Protein AF-A0A7C4E5Z5-F1 (afdb_monomer_lite)

Sequence (240 aa):
MRHIDVFNGDADGLCALHQLRLAEPADAELVTGLKREIELLARVRAGADCVVTVLDISLDRNRAALERLLAEGARVRWFDHHYAGDLPAHPRLEAHIDCSPSTCTSILVDRHLGGRFRRWAVVAAFGDSLRGPALELAAALGLDETRIETLRALGEALNYNAYGETESDVLIHPRALYRVLHAYEDPFEFAAREPIAAALIDRCRADLAAARAVAPAYADERCALYRLPDAPWARRIAQT

Structure (mmCIF, N/CA/C/O backbone):
data_AF-A0A7C4E5Z5-F1
#
_entry.id   AF-A0A7C4E5Z5-F1
#
loop_
_atom_site.group_PDB
_atom_site.id
_atom_site.type_symbol
_atom_site.label_atom_id
_atom_site.label_alt_id
_atom_site.label_comp_id
_atom_site.label_asym_id
_atom_site.label_entity_id
_atom_site.label_seq_id
_atom_site.pdbx_PDB_ins_code
_atom_site.Cartn_x
_atom_site.Cartn_y
_atom_site.Cartn_z
_atom_site.occupancy
_atom_site.B_iso_or_equiv
_atom_site.auth_seq_id
_atom_site.auth_comp_id
_atom_site.auth_asym_id
_atom_site.auth_atom_id
_atom_site.pdbx_PDB_model_num
ATOM 1 N N . MET A 1 1 ? -8.124 -5.524 24.460 1.00 85.38 1 MET A N 1
ATOM 2 C CA . MET A 1 1 ? -8.903 -5.506 23.202 1.00 85.38 1 MET A CA 1
ATOM 3 C C . MET A 1 1 ? -8.082 -6.210 22.141 1.00 85.38 1 MET A C 1
ATOM 5 O O . MET A 1 1 ? -6.862 -6.107 22.194 1.00 85.38 1 MET A O 1
ATOM 9 N N . ARG A 1 2 ? -8.712 -6.959 21.235 1.00 96.38 2 ARG A N 1
ATOM 10 C CA . ARG A 1 2 ? -8.013 -7.615 20.120 1.00 96.38 2 ARG A CA 1
ATOM 11 C C . ARG A 1 2 ? -7.880 -6.630 18.958 1.00 96.38 2 ARG A C 1
ATOM 13 O O . ARG A 1 2 ? -8.878 -6.021 18.579 1.00 96.38 2 ARG A O 1
ATOM 20 N N . HIS A 1 3 ? -6.680 -6.486 18.407 1.00 98.25 3 HIS A N 1
ATOM 21 C CA . HIS A 1 3 ? -6.420 -5.624 17.253 1.00 98.25 3 HIS A CA 1
ATOM 22 C C . HIS A 1 3 ? -6.356 -6.461 15.977 1.00 98.25 3 HIS A C 1
ATOM 24 O O . HIS A 1 3 ? -5.780 -7.549 15.974 1.00 98.25 3 HIS A O 1
ATOM 30 N N . ILE A 1 4 ? -6.982 -5.969 14.913 1.00 98.75 4 ILE A N 1
ATOM 31 C CA . ILE A 1 4 ? -6.981 -6.602 13.595 1.00 98.75 4 ILE A CA 1
ATOM 32 C C . ILE A 1 4 ? -6.653 -5.514 12.580 1.00 98.75 4 ILE A C 1
ATOM 34 O O . ILE A 1 4 ? -7.383 -4.529 12.485 1.00 98.75 4 ILE A O 1
ATOM 38 N N . ASP A 1 5 ? -5.572 -5.691 11.834 1.00 98.81 5 ASP A N 1
ATOM 39 C CA . ASP A 1 5 ? -5.134 -4.748 10.813 1.00 98.81 5 ASP A CA 1
ATOM 40 C C . ASP A 1 5 ? -5.404 -5.334 9.431 1.00 98.81 5 ASP A C 1
ATOM 42 O O . ASP A 1 5 ? -4.881 -6.390 9.071 1.00 98.81 5 ASP A O 1
ATOM 46 N N . VAL A 1 6 ? -6.249 -4.646 8.670 1.00 98.88 6 VAL A N 1
ATOM 47 C CA . VAL A 1 6 ? -6.717 -5.035 7.341 1.00 98.88 6 VAL A CA 1
ATOM 48 C C . VAL A 1 6 ? -6.167 -4.044 6.329 1.00 98.88 6 VAL A C 1
ATOM 50 O O . VAL A 1 6 ? -6.468 -2.859 6.426 1.00 98.88 6 VAL A O 1
ATOM 53 N N . PHE A 1 7 ? -5.356 -4.499 5.379 1.00 98.81 7 PHE A N 1
ATOM 54 C CA . PHE A 1 7 ? -4.646 -3.588 4.479 1.00 98.81 7 PHE A CA 1
ATOM 55 C C . PHE A 1 7 ? -4.306 -4.230 3.136 1.00 98.81 7 PHE A C 1
ATOM 57 O O . PHE A 1 7 ? -4.018 -5.432 3.084 1.00 98.81 7 PHE A O 1
ATOM 64 N N . ASN A 1 8 ? -4.309 -3.438 2.059 1.00 98.50 8 ASN A N 1
ATOM 65 C CA . ASN A 1 8 ? -3.762 -3.870 0.771 1.00 98.50 8 ASN A CA 1
ATOM 66 C C . ASN A 1 8 ? -2.279 -4.235 0.916 1.00 98.50 8 ASN A C 1
ATOM 68 O O . ASN A 1 8 ? -1.565 -3.670 1.741 1.00 98.50 8 ASN A O 1
ATOM 72 N N . GLY A 1 9 ? -1.816 -5.221 0.158 1.00 97.94 9 GLY A N 1
ATOM 73 C CA . GLY A 1 9 ? -0.444 -5.710 0.248 1.00 97.94 9 GLY A CA 1
ATOM 74 C C . GLY A 1 9 ? 0.581 -4.929 -0.565 1.00 97.94 9 GLY A C 1
ATOM 75 O O . GLY A 1 9 ? 1.725 -5.376 -0.659 1.00 97.94 9 GLY A O 1
ATOM 76 N N . ASP A 1 10 ? 0.175 -3.827 -1.182 1.00 98.31 10 ASP A N 1
ATOM 77 C CA . ASP A 1 10 ? 1.030 -2.930 -1.950 1.00 98.31 10 ASP A CA 1
ATOM 78 C C . ASP A 1 10 ? 1.802 -1.933 -1.074 1.00 98.31 10 ASP A C 1
ATOM 80 O O . ASP A 1 10 ? 1.795 -2.001 0.156 1.00 98.31 10 ASP A O 1
ATOM 84 N N . ALA A 1 11 ? 2.520 -1.011 -1.721 1.00 98.69 11 ALA A N 1
ATOM 85 C CA . ALA A 1 11 ? 3.295 -0.005 -1.011 1.00 98.69 11 ALA A CA 1
ATOM 86 C C . ALA A 1 11 ? 2.425 0.877 -0.111 1.00 98.69 11 ALA A C 1
ATOM 88 O O . ALA A 1 11 ? 2.879 1.224 0.981 1.00 98.69 11 ALA A O 1
ATOM 89 N N . ASP A 1 12 ? 1.221 1.246 -0.547 1.00 98.75 12 ASP A N 1
ATOM 90 C CA . ASP A 1 12 ? 0.396 2.202 0.173 1.00 98.75 12 ASP A CA 1
ATOM 91 C C . ASP A 1 12 ? -0.217 1.577 1.426 1.00 98.75 12 ASP A C 1
ATOM 93 O O . ASP A 1 12 ? -0.008 2.093 2.529 1.00 98.75 12 ASP A O 1
ATOM 97 N N . GLY A 1 13 ? -0.845 0.406 1.308 1.00 98.75 13 GLY A N 1
ATOM 98 C CA . GLY A 1 13 ? -1.365 -0.331 2.458 1.00 98.75 13 GLY A CA 1
ATOM 99 C C . GLY A 1 13 ? -0.277 -0.713 3.472 1.00 98.75 13 GLY A C 1
ATOM 100 O O . GLY A 1 13 ? -0.460 -0.521 4.681 1.00 98.75 13 GLY A O 1
ATOM 101 N N . LEU A 1 14 ? 0.887 -1.188 3.004 1.00 98.81 14 LEU A N 1
ATOM 102 C CA . LEU A 1 14 ? 2.021 -1.544 3.872 1.00 98.81 14 LEU A CA 1
ATOM 103 C C . LEU A 1 14 ? 2.564 -0.332 4.639 1.00 98.81 14 LEU A C 1
ATOM 105 O O . LEU A 1 14 ? 2.750 -0.397 5.859 1.00 98.81 14 LEU A O 1
ATOM 109 N N . CYS A 1 15 ? 2.835 0.771 3.939 1.00 98.88 15 CYS A N 1
ATOM 110 C CA . CYS A 1 15 ? 3.429 1.960 4.544 1.00 98.88 15 CYS A CA 1
ATOM 111 C C . CYS A 1 15 ? 2.436 2.694 5.450 1.00 98.88 15 CYS A C 1
ATOM 113 O O . CYS A 1 15 ? 2.838 3.198 6.500 1.00 98.88 15 CYS A O 1
ATOM 115 N N . ALA A 1 16 ? 1.149 2.736 5.099 1.00 98.88 16 ALA A N 1
ATOM 116 C CA . ALA A 1 16 ? 0.110 3.336 5.928 1.00 98.88 16 ALA A CA 1
ATOM 117 C C . ALA A 1 16 ? -0.002 2.611 7.272 1.00 98.88 16 ALA A C 1
ATOM 119 O O . ALA A 1 16 ? 0.009 3.249 8.330 1.00 98.88 16 ALA A O 1
ATOM 120 N N . LEU A 1 17 ? -0.034 1.273 7.248 1.00 98.88 17 LEU A N 1
ATOM 121 C CA . LEU A 1 17 ? -0.087 0.488 8.477 1.00 98.88 17 LEU A CA 1
ATOM 122 C C . LEU A 1 17 ? 1.164 0.703 9.322 1.00 98.88 17 LEU A C 1
ATOM 124 O O . LEU A 1 17 ? 1.073 0.907 10.534 1.00 98.88 17 LEU A O 1
ATOM 128 N N . HIS A 1 18 ? 2.329 0.674 8.682 1.00 98.81 18 HIS A N 1
ATOM 129 C CA . HIS A 1 18 ? 3.589 0.782 9.397 1.00 98.81 18 HIS A CA 1
ATOM 130 C C . HIS A 1 18 ? 3.743 2.136 10.093 1.00 98.81 18 HIS A C 1
ATOM 132 O O . HIS A 1 18 ? 4.092 2.181 11.271 1.00 98.81 18 HIS A O 1
ATOM 138 N N . GLN A 1 19 ? 3.374 3.235 9.426 1.00 98.88 19 GLN A N 1
ATOM 139 C CA . GLN A 1 19 ? 3.321 4.562 10.049 1.00 98.88 19 GLN A CA 1
ATOM 140 C C . GLN A 1 19 ? 2.445 4.567 11.314 1.00 98.88 19 GLN A C 1
ATOM 142 O O . GLN A 1 19 ? 2.874 5.069 12.357 1.00 98.88 19 GLN A O 1
ATOM 147 N N . LEU A 1 20 ? 1.245 3.974 11.253 1.00 98.69 20 LEU A N 1
ATOM 148 C CA . LEU A 1 20 ? 0.364 3.856 12.421 1.00 98.69 20 LEU A CA 1
ATOM 149 C C . LEU A 1 20 ? 0.987 3.000 13.522 1.00 98.69 20 LEU A C 1
ATOM 151 O O . LEU A 1 20 ? 0.895 3.372 14.685 1.00 98.69 20 LEU A O 1
ATOM 155 N N . ARG A 1 21 ? 1.633 1.877 13.195 1.00 98.56 21 ARG A N 1
ATOM 156 C CA . ARG A 1 21 ? 2.202 0.964 14.200 1.00 98.56 21 ARG A CA 1
ATOM 157 C C . ARG A 1 21 ? 3.487 1.486 14.836 1.00 98.56 21 ARG A C 1
ATOM 159 O O . ARG A 1 21 ? 3.745 1.156 15.989 1.00 98.56 21 ARG A O 1
ATOM 166 N N . LEU A 1 22 ? 4.237 2.347 14.151 1.00 98.56 22 LEU A N 1
ATOM 167 C CA . LEU A 1 22 ? 5.324 3.117 14.763 1.00 98.56 22 LEU A CA 1
ATOM 168 C C . LEU A 1 22 ? 4.791 4.162 15.758 1.00 98.56 22 LEU A C 1
ATOM 170 O O . LEU A 1 22 ? 5.391 4.383 16.810 1.00 98.56 22 LEU A O 1
ATOM 174 N N . ALA A 1 23 ? 3.658 4.805 15.454 1.00 98.50 23 ALA A N 1
ATOM 175 C CA . ALA A 1 23 ? 3.032 5.784 16.348 1.00 98.50 23 ALA A CA 1
ATOM 176 C C . ALA A 1 23 ? 2.309 5.136 17.537 1.00 98.50 23 ALA A C 1
ATOM 178 O O . ALA A 1 23 ? 2.355 5.651 18.655 1.00 98.50 23 ALA A O 1
ATOM 179 N N . GLU A 1 24 ? 1.624 4.032 17.259 1.00 97.56 24 GLU A N 1
ATOM 180 C CA . GLU A 1 24 ? 0.701 3.311 18.126 1.00 97.56 24 GLU A CA 1
ATOM 181 C C . GLU A 1 24 ? 1.011 1.805 18.042 1.00 97.56 24 GLU A C 1
ATOM 183 O O . GLU A 1 24 ? 0.336 1.059 17.313 1.00 97.56 24 GLU A O 1
ATOM 188 N N . PRO A 1 25 ? 2.043 1.330 18.763 1.00 97.00 25 PRO A N 1
ATOM 189 C CA . PRO A 1 25 ? 2.400 -0.081 18.764 1.00 97.00 25 PRO A CA 1
ATOM 190 C C . PRO A 1 25 ? 1.224 -0.955 19.207 1.00 97.00 25 PRO A C 1
ATOM 192 O O . PRO A 1 25 ? 0.589 -0.690 20.230 1.00 97.00 25 PRO A O 1
ATOM 195 N N . ALA A 1 26 ? 0.942 -2.009 18.445 1.00 95.56 26 ALA A N 1
ATOM 196 C CA . ALA A 1 26 ? -0.100 -2.976 18.762 1.00 95.56 26 ALA A CA 1
ATOM 197 C C . ALA A 1 26 ? 0.293 -4.367 18.261 1.00 95.56 26 ALA A C 1
ATOM 199 O O . ALA A 1 26 ? 0.814 -4.506 17.156 1.00 95.56 26 ALA A O 1
ATOM 200 N N . ASP A 1 27 ? -0.006 -5.388 19.063 1.00 94.69 27 ASP A N 1
ATOM 201 C CA . ASP A 1 27 ? 0.015 -6.777 18.610 1.00 94.69 27 ASP A CA 1
ATOM 202 C C . ASP A 1 27 ? -1.317 -7.075 17.912 1.00 94.69 27 ASP A C 1
ATOM 204 O O . ASP A 1 27 ? -2.366 -7.194 18.558 1.00 94.69 27 ASP A O 1
ATOM 208 N N . ALA A 1 28 ? -1.288 -7.078 16.580 1.00 97.19 28 ALA A N 1
ATOM 209 C CA . ALA A 1 28 ? -2.474 -7.154 15.743 1.00 97.19 28 ALA A CA 1
ATOM 210 C C . ALA A 1 28 ? -2.453 -8.375 14.823 1.00 97.19 28 ALA A C 1
ATOM 212 O O . ALA A 1 28 ? -1.441 -8.734 14.213 1.00 97.19 28 ALA A O 1
ATOM 213 N N . GLU A 1 29 ? -3.622 -8.990 14.665 1.00 98.00 29 GLU A N 1
ATOM 214 C CA . GLU A 1 29 ? -3.854 -9.964 13.609 1.00 98.00 29 GLU A CA 1
ATOM 215 C C . GLU A 1 29 ? -3.801 -9.253 12.251 1.00 98.00 29 GLU A C 1
ATOM 217 O O . GLU A 1 29 ? -4.575 -8.336 11.995 1.00 98.00 29 GLU A O 1
ATOM 222 N N . LEU A 1 30 ? -2.904 -9.686 11.366 1.00 98.56 30 LEU A N 1
ATOM 223 C CA . LEU A 1 30 ? -2.787 -9.116 10.024 1.00 98.56 30 LEU A CA 1
ATOM 224 C C . LEU A 1 30 ? -3.773 -9.796 9.065 1.00 98.56 30 LEU A C 1
ATOM 226 O O . LEU A 1 30 ? -3.827 -11.026 8.998 1.00 98.56 30 LEU A O 1
ATOM 230 N N . VAL A 1 31 ? -4.495 -9.021 8.265 1.00 98.62 31 VAL A N 1
ATOM 231 C CA . VAL A 1 31 ? -5.336 -9.485 7.156 1.00 98.62 31 VAL A CA 1
ATOM 232 C C . VAL A 1 31 ? -4.965 -8.679 5.915 1.00 98.62 31 VAL A C 1
ATOM 234 O O . VAL A 1 31 ? -5.318 -7.519 5.772 1.00 98.62 31 VAL A O 1
ATOM 237 N N . THR A 1 32 ? -4.225 -9.305 5.008 1.00 98.56 32 THR A N 1
ATOM 238 C CA . THR A 1 32 ? -3.717 -8.669 3.787 1.00 98.56 32 THR A CA 1
ATOM 239 C C . THR A 1 32 ? -3.654 -9.692 2.656 1.00 98.56 32 THR A C 1
ATOM 241 O O . THR A 1 32 ? -3.799 -10.896 2.913 1.00 98.56 32 THR A O 1
ATOM 244 N N . GLY A 1 33 ? -3.454 -9.214 1.435 1.00 96.88 33 GLY A N 1
ATOM 245 C CA . GLY A 1 33 ? -3.392 -9.994 0.206 1.00 96.88 33 GLY A CA 1
ATOM 246 C C . GLY A 1 33 ? -2.712 -9.210 -0.917 1.00 96.88 33 GLY A C 1
ATOM 247 O O . GLY A 1 33 ? -2.248 -8.095 -0.704 1.00 96.88 33 GLY A O 1
ATOM 248 N N . LEU A 1 34 ? -2.633 -9.803 -2.101 1.00 96.19 34 LEU A N 1
ATOM 249 C CA . LEU A 1 34 ? -2.112 -9.181 -3.322 1.00 96.19 34 LEU A CA 1
ATOM 250 C C . LEU A 1 34 ? -2.972 -7.986 -3.769 1.00 96.19 34 LEU A C 1
ATOM 252 O O . LEU A 1 34 ? -4.115 -7.844 -3.337 1.00 96.19 34 LEU A O 1
ATOM 256 N N . LYS A 1 35 ? -2.467 -7.169 -4.705 1.00 93.81 35 LYS A N 1
ATOM 257 C CA . LYS A 1 35 ? -3.084 -5.895 -5.139 1.00 93.81 35 LYS A CA 1
ATOM 258 C C . LYS A 1 35 ? -4.564 -6.021 -5.525 1.00 93.81 35 LYS A C 1
ATOM 260 O O . LYS A 1 35 ? -5.347 -5.099 -5.316 1.00 93.81 35 LYS A O 1
ATOM 265 N N . ARG A 1 36 ? -4.959 -7.157 -6.112 1.00 93.94 36 ARG A N 1
ATOM 266 C CA . ARG A 1 36 ? -6.335 -7.420 -6.580 1.00 93.94 36 ARG A CA 1
ATOM 267 C C . ARG A 1 36 ? -7.256 -8.014 -5.515 1.00 93.94 36 ARG A C 1
ATOM 269 O O . ARG A 1 36 ? -8.464 -8.095 -5.731 1.00 93.94 36 ARG A O 1
ATOM 276 N N . GLU A 1 37 ? -6.724 -8.419 -4.368 1.00 95.81 37 GLU A N 1
ATOM 277 C CA . GLU A 1 37 ? -7.514 -8.917 -3.247 1.00 95.81 37 GLU A CA 1
ATOM 278 C C . GLU A 1 37 ? -8.085 -7.739 -2.448 1.00 95.81 37 GLU A C 1
ATOM 280 O O . GLU A 1 37 ? -7.610 -7.421 -1.368 1.00 95.81 37 GLU A O 1
ATOM 285 N N . ILE A 1 38 ? -9.113 -7.080 -2.983 1.00 95.62 38 ILE A N 1
ATOM 286 C CA . ILE A 1 38 ? -9.641 -5.815 -2.434 1.00 95.62 38 ILE A CA 1
ATOM 287 C C . ILE A 1 38 ? -10.798 -5.982 -1.431 1.00 95.62 38 ILE A C 1
ATOM 289 O O . ILE A 1 38 ? -11.169 -5.029 -0.752 1.00 95.62 38 ILE A O 1
ATOM 293 N N . GLU A 1 39 ? -11.368 -7.183 -1.294 1.00 97.62 39 GLU A N 1
ATOM 294 C CA . GLU A 1 39 ? -12.490 -7.491 -0.379 1.00 97.62 39 GLU A CA 1
ATOM 295 C C . GLU A 1 39 ? -12.012 -8.141 0.938 1.00 97.62 39 GLU A C 1
ATOM 297 O O . GLU A 1 39 ? -12.608 -9.084 1.472 1.00 97.62 39 GLU A O 1
ATOM 302 N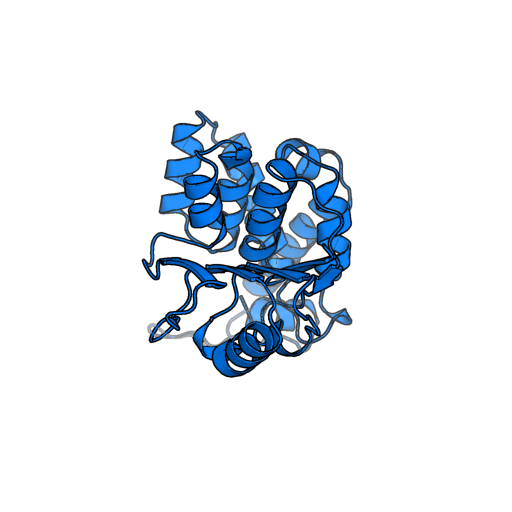 N . LEU A 1 40 ? -10.876 -7.675 1.466 1.00 98.25 40 LEU A N 1
ATOM 303 C CA . LEU A 1 40 ? -10.195 -8.294 2.612 1.00 98.25 40 LEU A CA 1
ATOM 304 C C . LEU A 1 40 ? -11.039 -8.299 3.889 1.00 98.25 40 LEU A C 1
ATOM 306 O O . LEU A 1 40 ? -10.929 -9.229 4.693 1.00 98.25 40 LEU A O 1
ATOM 310 N N . LEU A 1 41 ? -11.918 -7.310 4.076 1.00 98.38 41 LEU A N 1
ATOM 311 C CA . LEU A 1 41 ? -12.713 -7.178 5.297 1.00 98.38 41 LEU A CA 1
ATOM 312 C C . LEU A 1 41 ? -13.707 -8.339 5.477 1.00 98.38 41 LEU A C 1
ATOM 314 O O . LEU A 1 41 ? -14.111 -8.660 6.597 1.00 98.38 41 LEU A O 1
ATOM 318 N N . ALA A 1 42 ? -14.069 -9.039 4.397 1.00 98.12 42 ALA A N 1
ATOM 319 C CA . ALA A 1 42 ? -14.899 -10.242 4.459 1.00 98.12 42 ALA A CA 1
ATOM 320 C C . ALA A 1 42 ? -14.241 -11.390 5.257 1.00 98.12 42 ALA A C 1
ATOM 322 O O . ALA A 1 42 ? -14.943 -12.230 5.838 1.00 98.12 42 ALA A O 1
ATOM 323 N N . ARG A 1 43 ? -12.903 -11.403 5.333 1.00 98.00 43 ARG A N 1
ATOM 324 C CA . ARG A 1 43 ? -12.100 -12.404 6.059 1.00 98.00 43 ARG A CA 1
ATOM 325 C C . ARG A 1 43 ? -12.101 -12.167 7.570 1.00 98.00 43 ARG A C 1
ATOM 327 O O . ARG A 1 43 ? -11.798 -13.079 8.331 1.00 98.00 43 ARG A O 1
ATOM 334 N N . VAL A 1 44 ? -12.483 -10.969 8.014 1.00 98.12 44 VAL A N 1
ATOM 335 C CA . VAL A 1 44 ? -12.455 -10.581 9.426 1.00 98.12 44 VAL A CA 1
ATOM 336 C C . VAL A 1 44 ? -13.651 -11.158 10.183 1.00 98.12 44 VAL A C 1
ATOM 338 O O . VAL A 1 44 ? -14.800 -11.132 9.723 1.00 98.12 44 VAL A O 1
ATOM 341 N N . ARG A 1 45 ? -13.372 -11.668 11.383 1.00 95.62 45 ARG A N 1
ATOM 342 C CA . ARG A 1 45 ? -14.358 -12.035 12.406 1.00 95.62 45 ARG A CA 1
ATOM 343 C C . ARG A 1 45 ? -14.044 -11.221 13.647 1.00 95.62 45 ARG A C 1
ATOM 345 O O . ARG A 1 45 ? -12.986 -11.439 14.231 1.00 95.62 45 ARG A O 1
ATOM 352 N N . ALA A 1 46 ? -14.903 -10.282 14.035 1.00 94.88 46 ALA A N 1
ATOM 353 C CA . ALA A 1 46 ? -14.627 -9.356 15.131 1.00 94.88 46 ALA A CA 1
ATOM 354 C C . ALA A 1 46 ? -15.920 -8.941 15.842 1.00 94.88 46 ALA A C 1
ATOM 356 O O . ALA A 1 46 ? -16.909 -8.664 15.185 1.00 94.88 46 ALA A O 1
ATOM 357 N N . GLY A 1 47 ? -15.889 -8.868 17.174 1.00 92.00 47 GLY A N 1
ATOM 358 C CA . GLY A 1 47 ? -17.028 -8.440 17.994 1.00 92.00 47 GLY A CA 1
ATOM 359 C C . GLY A 1 47 ? -16.705 -7.217 18.854 1.00 92.00 47 GLY A C 1
ATOM 360 O O . GLY A 1 47 ? -15.730 -6.512 18.598 1.00 92.00 47 GLY A O 1
ATOM 361 N N . ALA A 1 48 ? -17.484 -7.005 19.915 1.00 93.88 48 ALA A N 1
ATOM 362 C CA . ALA A 1 48 ? -17.399 -5.835 20.801 1.00 93.88 48 ALA A CA 1
ATOM 363 C C . ALA A 1 48 ? -16.005 -5.529 21.394 1.00 93.88 48 ALA A C 1
ATOM 365 O O . ALA A 1 48 ? -15.680 -4.364 21.619 1.00 93.88 48 ALA A O 1
ATOM 366 N N . ASP A 1 49 ? -15.163 -6.546 21.599 1.00 94.56 49 ASP A N 1
ATOM 367 C CA . ASP A 1 49 ? -13.815 -6.396 22.175 1.00 94.56 49 ASP A CA 1
ATOM 368 C C . ASP A 1 49 ? -12.703 -6.188 21.132 1.00 94.56 49 ASP A C 1
ATOM 370 O O . ASP A 1 49 ? -11.511 -6.294 21.453 1.00 94.56 49 ASP A O 1
ATOM 374 N N . CYS A 1 50 ? -13.076 -5.931 19.875 1.00 97.50 50 CYS A N 1
ATOM 375 C CA . CYS A 1 50 ? -12.146 -5.801 18.759 1.00 97.50 50 CYS A CA 1
ATOM 376 C C . CYS A 1 50 ? -12.047 -4.364 18.232 1.00 97.50 50 CYS A C 1
ATOM 378 O O . CYS A 1 50 ? -13.050 -3.660 18.083 1.00 97.50 50 CYS A O 1
ATOM 380 N N . VAL A 1 51 ? -10.822 -3.975 17.882 1.00 98.25 51 VAL A N 1
ATOM 381 C CA . VAL A 1 51 ? -10.513 -2.773 17.104 1.00 98.25 51 VAL A CA 1
ATOM 382 C C . VAL A 1 51 ? -9.967 -3.227 15.757 1.00 98.25 51 VAL A C 1
ATOM 384 O O . VAL A 1 51 ? -8.970 -3.946 15.702 1.00 98.25 51 VAL A O 1
ATOM 387 N N . VAL A 1 52 ? -10.636 -2.826 14.684 1.00 98.75 52 VAL A N 1
ATOM 388 C CA . VAL A 1 52 ? -10.266 -3.143 13.307 1.00 98.75 52 VAL A CA 1
ATOM 389 C C . VAL A 1 52 ? -9.716 -1.879 12.658 1.00 98.75 52 VAL A C 1
ATOM 391 O O . VAL A 1 52 ? -10.447 -0.900 12.507 1.00 98.75 52 VAL A O 1
ATOM 394 N N . THR A 1 53 ? -8.440 -1.886 12.288 1.00 98.88 53 THR A N 1
ATOM 395 C CA . THR A 1 53 ? -7.848 -0.838 11.448 1.00 98.88 53 THR A 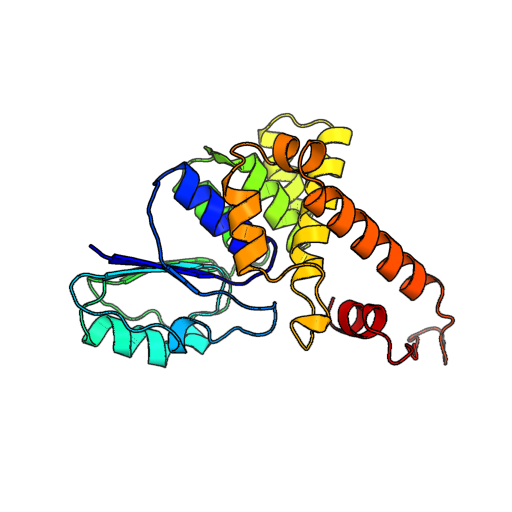CA 1
ATOM 396 C C . THR A 1 53 ? -7.965 -1.286 10.001 1.00 98.88 53 THR A C 1
ATOM 398 O O . THR A 1 53 ? -7.540 -2.392 9.681 1.00 98.88 53 THR A O 1
ATOM 401 N N . VAL A 1 54 ? -8.536 -0.458 9.134 1.00 98.88 54 VAL A N 1
ATOM 402 C CA . VAL A 1 54 ? -8.690 -0.752 7.707 1.00 98.88 54 VAL A CA 1
ATOM 403 C C . VAL A 1 54 ? -7.967 0.308 6.895 1.00 98.88 54 VAL A C 1
ATOM 405 O O . VAL A 1 54 ? -8.119 1.501 7.161 1.00 98.88 54 VAL A O 1
ATOM 408 N N . LEU A 1 55 ? -7.144 -0.135 5.952 1.00 98.88 55 LEU A N 1
ATOM 409 C CA . LEU A 1 55 ? -6.224 0.708 5.205 1.00 98.88 55 LEU A CA 1
ATOM 410 C C . LEU A 1 55 ? -6.256 0.310 3.734 1.00 98.88 55 LEU A C 1
ATOM 412 O O . LEU A 1 55 ? -6.140 -0.869 3.408 1.00 98.88 55 LEU A O 1
ATOM 416 N N . ASP A 1 56 ? -6.383 1.299 2.863 1.00 98.56 56 ASP A N 1
ATOM 417 C CA . ASP A 1 56 ? -6.117 1.147 1.432 1.00 98.56 56 ASP A CA 1
ATOM 418 C C . ASP A 1 56 ? -6.958 0.074 0.711 1.00 98.56 56 ASP A C 1
ATOM 420 O O . ASP A 1 56 ? -6.549 -0.600 -0.233 1.00 98.56 56 ASP A O 1
ATOM 424 N N . ILE A 1 57 ? -8.190 -0.112 1.174 1.00 98.50 57 ILE A N 1
ATOM 425 C CA . ILE A 1 57 ? -9.200 -0.881 0.456 1.00 98.50 57 ILE A CA 1
ATOM 426 C C . ILE A 1 57 ? -10.490 -0.082 0.429 1.00 98.50 57 ILE A C 1
ATOM 428 O O . ILE A 1 57 ? -10.888 0.508 1.434 1.00 98.50 57 ILE A O 1
ATOM 432 N N . SER A 1 58 ? -11.170 -0.118 -0.716 1.00 98.06 58 SER A N 1
ATOM 433 C CA . SER A 1 58 ? -12.413 0.623 -0.922 1.00 98.06 58 SER A CA 1
ATOM 434 C C . SER A 1 58 ? -13.480 0.232 0.099 1.00 98.06 58 SER A C 1
ATOM 436 O O . SER A 1 58 ? -13.876 -0.939 0.198 1.00 98.06 58 SER A O 1
ATOM 438 N N . LEU A 1 59 ? -13.998 1.234 0.815 1.00 98.12 59 LEU A N 1
ATOM 439 C CA . LEU A 1 59 ? -15.153 1.066 1.700 1.00 98.12 59 LEU A CA 1
ATOM 440 C C . LEU A 1 59 ? -16.384 0.593 0.929 1.00 98.12 59 LEU A C 1
ATOM 442 O O . LEU A 1 59 ? -17.102 -0.271 1.424 1.00 98.12 59 LEU A O 1
ATOM 446 N N . ASP A 1 60 ? -16.603 1.093 -0.289 1.00 97.94 60 ASP A N 1
ATOM 447 C CA . ASP A 1 60 ? -17.739 0.696 -1.127 1.00 97.94 60 ASP A CA 1
ATOM 448 C C . ASP A 1 60 ? -17.733 -0.818 -1.398 1.00 97.94 60 ASP A C 1
ATOM 450 O O . ASP A 1 60 ? -18.720 -1.512 -1.144 1.00 97.94 60 ASP A O 1
ATOM 454 N N . ARG A 1 61 ? -16.570 -1.361 -1.777 1.00 98.00 61 ARG A N 1
ATOM 455 C CA . ARG A 1 61 ? -16.379 -2.806 -1.998 1.00 98.00 61 ARG A CA 1
ATOM 456 C C . ARG A 1 61 ? -16.511 -3.642 -0.729 1.00 98.00 61 ARG A C 1
ATOM 458 O O . ARG A 1 61 ? -16.884 -4.807 -0.794 1.00 98.00 61 ARG A O 1
ATOM 465 N N . ASN A 1 62 ? -16.237 -3.056 0.430 1.00 98.50 62 ASN A N 1
ATOM 466 C CA . ASN A 1 62 ? -16.239 -3.751 1.715 1.00 98.50 62 ASN A CA 1
ATOM 467 C C . ASN A 1 62 ? -17.455 -3.402 2.593 1.00 98.50 62 ASN A C 1
ATOM 469 O O . ASN A 1 62 ? -17.506 -3.820 3.753 1.00 98.50 62 ASN A O 1
ATOM 473 N N . ARG A 1 63 ? -18.460 -2.691 2.062 1.00 98.00 63 ARG A N 1
ATOM 474 C CA . ARG A 1 63 ? -19.599 -2.146 2.822 1.00 98.00 63 ARG A CA 1
ATOM 475 C C . ARG A 1 63 ? -20.351 -3.200 3.622 1.00 98.00 63 ARG A C 1
ATOM 477 O O . ARG A 1 63 ? -20.531 -3.045 4.826 1.00 98.00 63 ARG A O 1
ATOM 484 N N . ALA A 1 64 ? -20.726 -4.305 2.980 1.00 97.88 64 ALA A N 1
ATOM 485 C CA . ALA A 1 64 ? -21.453 -5.383 3.650 1.00 97.88 64 ALA A CA 1
ATOM 486 C C . ALA A 1 64 ? -20.637 -6.006 4.799 1.00 97.88 64 ALA A C 1
ATOM 488 O O . ALA A 1 64 ? -21.185 -6.401 5.829 1.00 97.88 64 ALA A O 1
ATOM 489 N N . ALA A 1 65 ? -19.310 -6.085 4.647 1.00 98.38 65 ALA A N 1
ATOM 490 C CA . ALA A 1 65 ? -18.435 -6.551 5.713 1.00 98.38 65 ALA A CA 1
ATOM 491 C C . ALA A 1 65 ? -18.316 -5.520 6.843 1.00 98.38 65 ALA A C 1
ATOM 493 O O . ALA A 1 65 ? -18.385 -5.907 8.006 1.00 98.38 65 ALA A O 1
ATOM 494 N N . LEU A 1 66 ? -18.209 -4.231 6.520 1.00 98.50 66 LEU A N 1
ATOM 495 C CA . LEU A 1 66 ? -18.179 -3.146 7.498 1.00 98.50 66 LEU A CA 1
ATOM 496 C C . LEU A 1 66 ? -19.452 -3.124 8.353 1.00 98.50 66 LEU A C 1
ATOM 498 O O . LEU A 1 66 ? -19.366 -3.151 9.579 1.00 98.50 66 LEU A O 1
ATOM 502 N N . GLU A 1 67 ? -20.625 -3.129 7.723 1.00 97.75 67 GLU A N 1
ATOM 503 C CA . GLU A 1 67 ? -21.919 -3.103 8.416 1.00 97.75 67 GLU A CA 1
ATOM 504 C C . GLU A 1 67 ? -22.077 -4.289 9.371 1.00 97.75 67 GLU A C 1
ATOM 506 O O . GLU A 1 67 ? -22.484 -4.107 10.521 1.00 97.75 67 GLU A O 1
ATOM 511 N N . ARG A 1 68 ? -21.666 -5.489 8.938 1.00 98.12 68 ARG A N 1
ATOM 512 C CA . ARG A 1 68 ? -21.637 -6.681 9.795 1.00 98.12 68 ARG A CA 1
ATOM 513 C C . ARG A 1 68 ? -20.759 -6.468 11.031 1.00 98.12 68 ARG A C 1
ATOM 515 O O . ARG A 1 68 ? -21.224 -6.692 12.145 1.00 98.12 68 ARG A O 1
ATOM 522 N N . LEU A 1 69 ? -19.514 -6.020 10.857 1.00 98.25 69 LEU A N 1
ATOM 523 C CA . LEU A 1 69 ? -18.584 -5.823 11.978 1.00 98.25 69 LEU A CA 1
ATOM 524 C C . LEU A 1 69 ? -19.090 -4.759 12.965 1.00 98.25 69 LEU A C 1
ATOM 526 O O . LEU A 1 69 ? -18.987 -4.935 14.180 1.00 98.25 69 LEU A O 1
ATOM 530 N N . LEU A 1 70 ? -19.680 -3.670 12.461 1.00 98.00 70 LEU A N 1
ATOM 531 C CA . LEU A 1 70 ? -20.269 -2.623 13.300 1.00 98.00 70 LEU A CA 1
ATOM 532 C C . LEU A 1 70 ? -21.475 -3.142 14.098 1.00 98.00 70 LEU A C 1
ATOM 534 O O . LEU A 1 70 ? -21.593 -2.818 15.288 1.00 98.00 70 LEU A O 1
ATOM 538 N N . ALA A 1 71 ? -22.328 -3.968 13.482 1.00 97.25 71 ALA A N 1
ATOM 539 C CA . ALA A 1 71 ? -23.465 -4.620 14.134 1.00 97.25 71 ALA A CA 1
ATOM 540 C C . ALA A 1 71 ? -23.022 -5.624 15.215 1.00 97.25 71 ALA A C 1
ATOM 542 O O . ALA A 1 71 ? -23.628 -5.680 16.283 1.00 97.25 71 ALA A O 1
ATOM 543 N N . GLU A 1 72 ? -21.920 -6.343 14.986 1.00 97.12 72 GLU A N 1
ATOM 544 C CA . GLU A 1 72 ? -21.281 -7.248 15.959 1.00 97.12 72 GLU A CA 1
ATOM 545 C C . GLU A 1 72 ? -20.557 -6.501 17.101 1.00 97.12 72 GLU A C 1
ATOM 547 O O . GLU A 1 72 ? -20.084 -7.108 18.065 1.00 97.12 72 GLU A O 1
ATOM 552 N N . GLY A 1 73 ? -20.502 -5.168 17.035 1.00 97.62 73 GLY A N 1
ATOM 553 C CA . GLY A 1 73 ? -19.995 -4.308 18.101 1.00 97.62 73 GLY A CA 1
ATOM 554 C C . GLY A 1 73 ? -18.543 -3.865 17.935 1.00 97.62 73 GLY A C 1
ATOM 555 O O . GLY A 1 73 ? -18.064 -3.114 18.786 1.00 97.62 73 GLY A O 1
ATOM 556 N N . ALA A 1 74 ? -17.853 -4.268 16.866 1.00 98.25 74 ALA A N 1
ATOM 557 C CA . ALA A 1 74 ? -16.462 -3.890 16.642 1.00 98.25 74 ALA A CA 1
ATOM 558 C C . ALA A 1 74 ? -16.303 -2.371 16.472 1.00 98.25 74 ALA A C 1
ATOM 560 O O . ALA A 1 74 ? -17.199 -1.675 15.975 1.00 98.25 74 ALA A O 1
ATOM 561 N N . ARG A 1 75 ? -15.140 -1.856 16.880 1.00 98.56 75 ARG A N 1
ATOM 562 C CA . ARG A 1 75 ? -14.691 -0.502 16.536 1.00 98.56 75 ARG A CA 1
ATOM 563 C C . ARG A 1 75 ? -13.876 -0.572 15.260 1.00 98.56 75 ARG A C 1
ATOM 565 O O . ARG A 1 75 ? -12.972 -1.395 15.176 1.00 98.56 75 ARG A O 1
ATOM 572 N N . VAL A 1 76 ? -14.183 0.280 14.294 1.00 98.69 76 VAL A N 1
ATOM 573 C CA . VAL A 1 76 ? -13.498 0.318 13.004 1.00 98.69 76 VAL A CA 1
ATOM 574 C C . VAL A 1 76 ? -12.892 1.698 12.804 1.00 98.69 76 VAL A C 1
ATOM 576 O O . VAL A 1 76 ? -13.604 2.698 12.888 1.00 98.69 76 VAL A O 1
ATOM 579 N N . ARG A 1 77 ? -11.588 1.742 12.533 1.00 98.50 77 ARG A N 1
ATOM 580 C CA . ARG A 1 77 ? -10.867 2.940 12.100 1.00 98.50 77 ARG A CA 1
ATOM 581 C C . ARG A 1 77 ? -10.396 2.723 10.668 1.00 98.50 77 ARG A C 1
ATOM 583 O O . ARG A 1 77 ? -9.714 1.738 10.407 1.00 98.50 77 ARG A O 1
ATOM 590 N N . TRP A 1 78 ? -10.772 3.608 9.757 1.00 98.75 78 TRP A N 1
ATOM 591 C CA . TRP A 1 78 ? -10.580 3.446 8.318 1.00 98.75 78 TRP A CA 1
ATOM 592 C C . TRP A 1 78 ? -9.786 4.615 7.747 1.00 98.75 78 TRP A C 1
ATOM 594 O O . TRP A 1 78 ? -10.179 5.758 7.963 1.00 98.75 78 TRP A O 1
ATOM 604 N N . PHE A 1 79 ? -8.722 4.342 6.997 1.00 98.88 79 PHE A N 1
ATOM 605 C CA . PHE A 1 79 ? -8.054 5.328 6.144 1.00 98.88 79 PHE A CA 1
ATOM 606 C C . PHE A 1 79 ? -8.054 4.795 4.719 1.00 98.88 79 PHE A C 1
ATOM 608 O O . PHE A 1 79 ? -7.639 3.660 4.496 1.00 98.88 79 PHE A O 1
ATOM 615 N N . ASP A 1 80 ? -8.549 5.579 3.770 1.00 98.50 80 ASP A N 1
ATOM 616 C CA . ASP A 1 80 ? -8.626 5.149 2.376 1.00 98.50 80 ASP A CA 1
ATOM 617 C C . ASP A 1 80 ? -8.818 6.351 1.444 1.00 98.50 80 ASP A C 1
ATOM 619 O O . ASP A 1 80 ? -9.385 7.378 1.823 1.00 98.50 80 ASP A O 1
ATOM 623 N N . HIS A 1 81 ? -8.338 6.213 0.216 1.00 98.12 81 HIS A N 1
ATOM 624 C CA . HIS A 1 81 ? -8.463 7.211 -0.844 1.00 98.12 81 HIS A CA 1
ATOM 625 C C . HIS A 1 81 ? -9.339 6.737 -2.015 1.00 98.12 81 HIS A C 1
ATOM 627 O O . HIS A 1 81 ? -9.663 7.510 -2.917 1.00 98.12 81 HIS A O 1
ATOM 633 N N . HIS A 1 82 ? -9.777 5.479 -2.010 1.00 97.38 82 HIS A N 1
ATOM 634 C CA . HIS A 1 82 ? -10.697 4.977 -3.018 1.00 97.38 82 HIS A CA 1
ATOM 635 C C . HIS A 1 82 ? -12.105 5.559 -2.836 1.00 97.38 82 HIS A C 1
ATOM 637 O O . HIS A 1 82 ? -12.476 6.099 -1.792 1.00 97.38 82 HIS A O 1
ATOM 643 N N . TYR A 1 83 ? -12.935 5.415 -3.872 1.00 96.50 83 TYR A N 1
ATOM 644 C CA . TYR A 1 83 ? -14.354 5.735 -3.759 1.00 96.50 83 TYR A CA 1
ATOM 645 C C . TY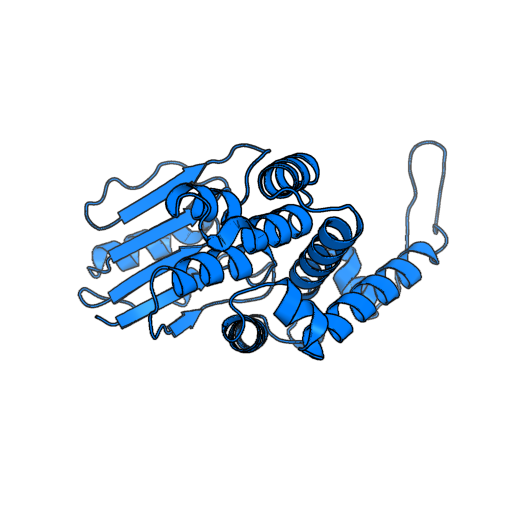R A 1 83 ? -15.004 4.919 -2.629 1.00 96.50 83 TYR A C 1
ATOM 647 O O . TYR A 1 83 ? -14.895 3.688 -2.588 1.00 96.50 83 TYR A O 1
ATOM 655 N N . ALA A 1 84 ? -15.701 5.619 -1.732 1.00 95.44 84 AL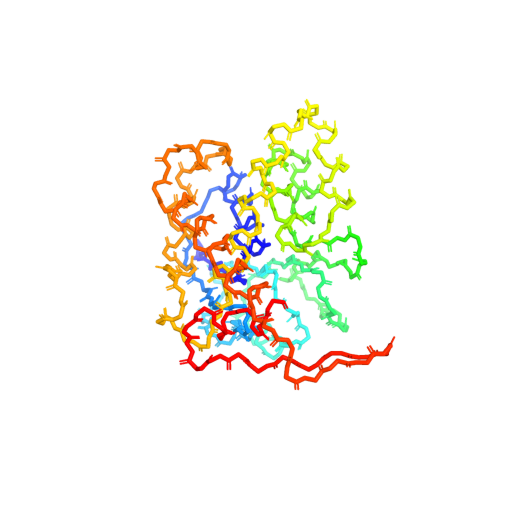A A N 1
ATOM 656 C CA . ALA A 1 84 ? -16.348 5.038 -0.557 1.00 95.44 84 ALA A CA 1
ATOM 657 C C . ALA A 1 84 ? -17.887 5.040 -0.627 1.00 95.44 84 ALA A C 1
ATOM 659 O O . ALA A 1 84 ? -18.536 4.396 0.197 1.00 95.44 84 ALA A O 1
ATOM 660 N N . GLY A 1 85 ? -18.486 5.753 -1.588 1.00 94.56 85 GLY A N 1
ATOM 661 C CA . GLY A 1 85 ? -19.922 6.046 -1.573 1.00 94.56 85 GLY A CA 1
ATOM 662 C C . GLY A 1 85 ? -20.344 6.788 -0.300 1.00 94.56 85 GLY A C 1
ATOM 663 O O . GLY A 1 85 ? -19.554 7.528 0.288 1.00 94.56 85 GLY A O 1
ATOM 664 N N . ASP A 1 86 ? -21.583 6.574 0.144 1.00 93.56 86 ASP A N 1
ATOM 665 C CA . ASP A 1 86 ? -22.088 7.191 1.374 1.00 93.56 86 ASP A CA 1
ATOM 666 C C . ASP A 1 86 ? -21.477 6.532 2.615 1.00 93.56 86 ASP A C 1
ATOM 668 O O . ASP A 1 86 ? -21.538 5.308 2.791 1.00 93.56 86 ASP A O 1
ATOM 672 N N . LEU A 1 87 ? -20.906 7.335 3.510 1.00 94.12 87 LEU A N 1
ATOM 673 C CA . LEU A 1 87 ? -20.313 6.828 4.744 1.00 94.12 87 LEU A CA 1
ATOM 674 C C . LEU A 1 87 ? -21.404 6.472 5.769 1.00 94.12 87 LEU A C 1
ATOM 676 O O . LEU A 1 87 ? -22.257 7.314 6.065 1.00 94.12 87 LEU A O 1
ATOM 680 N N . PRO A 1 88 ? -21.385 5.260 6.360 1.00 92.75 88 PRO A N 1
ATOM 681 C CA . PRO A 1 88 ? -22.316 4.907 7.424 1.00 92.75 88 PRO A CA 1
ATOM 682 C C . PRO A 1 88 ? -22.140 5.817 8.645 1.00 92.75 88 PRO A C 1
ATOM 684 O O . PRO A 1 88 ? -21.057 5.901 9.224 1.00 92.75 88 PRO A O 1
ATOM 687 N N . ALA A 1 89 ? -23.217 6.456 9.097 1.00 94.44 89 ALA A N 1
ATOM 688 C CA . ALA A 1 89 ? -23.205 7.199 10.351 1.00 94.44 89 ALA A CA 1
ATOM 689 C C . ALA A 1 89 ? -23.278 6.217 11.531 1.00 94.44 89 ALA A C 1
ATOM 691 O O . ALA A 1 89 ? -24.353 5.728 11.881 1.00 94.44 89 ALA A O 1
ATOM 692 N N . HIS A 1 90 ? -22.134 5.902 12.141 1.00 97.62 90 HIS A N 1
ATOM 693 C CA . HIS A 1 90 ? -22.074 4.949 13.246 1.00 97.62 90 HIS A CA 1
ATOM 694 C C . HIS A 1 90 ? -21.033 5.361 14.303 1.00 97.62 90 HIS A C 1
ATOM 696 O O . HIS A 1 90 ? -19.887 5.624 13.951 1.00 97.62 90 HIS A O 1
ATOM 702 N N . PRO A 1 91 ? -21.354 5.347 15.615 1.00 97.06 91 PRO A N 1
ATOM 703 C CA . PRO A 1 91 ? -20.456 5.846 16.670 1.00 97.06 91 PRO A CA 1
ATOM 704 C C . PRO A 1 91 ? -19.188 5.003 16.879 1.00 97.06 91 PRO A C 1
ATOM 706 O O . PRO A 1 91 ? -18.290 5.402 17.613 1.00 97.06 91 PRO A O 1
ATOM 709 N N . ARG A 1 92 ? -19.132 3.809 16.280 1.00 97.94 92 ARG A N 1
ATOM 710 C CA . ARG A 1 92 ? -17.955 2.925 16.289 1.00 97.94 92 ARG A CA 1
ATOM 711 C C . ARG A 1 92 ? -17.182 2.924 14.966 1.00 97.94 92 ARG A C 1
ATOM 713 O O . ARG A 1 92 ? -16.314 2.074 14.806 1.00 97.94 92 ARG A O 1
ATOM 720 N N . LEU A 1 93 ? -17.520 3.816 14.035 1.00 98.50 93 LEU A N 1
ATOM 721 C CA . LEU A 1 93 ? -16.774 4.024 12.799 1.00 98.50 93 LEU A CA 1
ATOM 722 C C . LEU A 1 93 ? -16.064 5.377 12.856 1.00 98.50 93 LEU A C 1
ATOM 724 O O . LEU A 1 93 ? -16.703 6.420 12.961 1.00 98.50 93 LEU A O 1
ATOM 728 N N . GLU A 1 94 ? -14.745 5.341 12.754 1.00 98.38 94 GLU A N 1
ATOM 729 C CA . GLU A 1 94 ? -13.898 6.500 12.500 1.00 98.38 94 GLU A CA 1
ATOM 730 C C . GLU A 1 94 ? -13.358 6.368 11.073 1.00 98.38 94 GLU A C 1
ATOM 732 O O . GLU A 1 94 ? -12.603 5.441 10.792 1.00 98.38 94 GLU A O 1
ATOM 737 N N . ALA A 1 95 ? -13.771 7.247 10.159 1.00 98.00 95 ALA A N 1
ATOM 738 C CA . ALA A 1 95 ? -13.399 7.164 8.748 1.00 98.00 95 ALA A CA 1
ATOM 739 C C . ALA A 1 95 ? -12.649 8.423 8.293 1.00 98.00 95 ALA A C 1
ATOM 741 O O . ALA A 1 95 ? -13.170 9.533 8.386 1.00 98.00 95 ALA A O 1
ATOM 742 N N . HIS A 1 96 ? -11.443 8.221 7.768 1.00 98.25 96 HIS A N 1
ATOM 743 C CA . HIS A 1 96 ? -10.567 9.222 7.165 1.00 98.25 96 HIS A CA 1
ATOM 744 C C . HIS A 1 96 ? -10.500 8.949 5.661 1.00 98.25 96 HIS A C 1
ATOM 746 O O . HIS A 1 96 ? -9.655 8.180 5.204 1.00 98.25 96 HIS A O 1
ATOM 752 N N . ILE A 1 97 ? -11.435 9.530 4.907 1.00 98.00 97 ILE A N 1
ATOM 753 C CA . ILE A 1 97 ? -11.584 9.288 3.467 1.00 98.00 97 ILE A CA 1
ATOM 754 C C . ILE A 1 97 ? -11.329 10.573 2.685 1.00 98.00 97 ILE A C 1
ATOM 756 O O . ILE A 1 97 ? -11.954 11.598 2.959 1.00 98.00 97 ILE A O 1
ATOM 760 N N . ASP A 1 98 ? -10.449 10.504 1.689 1.00 97.94 98 ASP A N 1
ATOM 761 C CA . ASP A 1 98 ? -10.170 11.600 0.757 1.00 97.94 98 ASP A CA 1
ATOM 762 C C . ASP A 1 98 ? -9.884 11.022 -0.631 1.00 97.94 98 ASP A C 1
ATOM 764 O O . ASP A 1 98 ? -8.822 10.457 -0.873 1.00 97.94 98 ASP A O 1
ATOM 768 N N . CYS A 1 99 ? -10.839 11.172 -1.550 1.00 96.25 99 CYS A N 1
ATOM 769 C CA . CYS A 1 99 ? -10.734 10.648 -2.912 1.00 96.25 99 CYS A CA 1
ATOM 770 C C . CYS A 1 99 ? -9.989 11.583 -3.879 1.00 96.25 99 CYS A C 1
ATOM 772 O O . CYS A 1 99 ? -10.145 11.465 -5.098 1.00 96.25 99 CYS A O 1
ATOM 774 N N . SER A 1 100 ? -9.238 12.564 -3.371 1.00 96.75 100 SER A N 1
ATOM 775 C CA . SER A 1 100 ? -8.481 13.483 -4.217 1.00 96.75 100 SER A CA 1
ATOM 776 C C . SER A 1 100 ? -7.411 12.731 -5.023 1.00 96.75 100 SER A C 1
ATOM 778 O O . SER A 1 100 ? -6.670 11.927 -4.464 1.00 96.75 100 SER A O 1
ATOM 780 N N . PRO A 1 101 ? -7.220 13.041 -6.317 1.00 94.12 101 PRO A N 1
ATOM 781 C CA . PRO A 1 101 ? -6.237 12.349 -7.161 1.00 94.12 101 PRO A CA 1
ATOM 782 C C . PRO A 1 101 ? -4.777 12.583 -6.734 1.00 94.12 101 PRO A C 1
ATOM 784 O O . PRO A 1 101 ? -3.865 11.963 -7.268 1.00 94.12 101 PRO A O 1
ATOM 787 N N . SER A 1 102 ? -4.539 13.507 -5.803 1.00 94.56 102 SER A N 1
ATOM 788 C CA . SER A 1 102 ? -3.224 13.861 -5.269 1.00 94.56 102 SER A CA 1
ATOM 789 C C . SER A 1 102 ? -2.948 13.258 -3.886 1.00 94.56 102 SER A C 1
ATOM 791 O O . SER A 1 102 ? -2.081 13.765 -3.173 1.00 94.56 102 SER A O 1
ATOM 793 N N . THR A 1 103 ? -3.701 12.240 -3.460 1.00 97.62 103 THR A N 1
ATOM 794 C CA . THR A 1 103 ? -3.488 11.563 -2.175 1.00 97.62 103 THR A CA 1
ATOM 795 C C . THR A 1 103 ? -3.526 10.045 -2.321 1.00 97.62 103 THR A C 1
ATOM 797 O O . THR A 1 103 ? -4.199 9.509 -3.200 1.00 97.62 103 THR A O 1
ATOM 800 N N . CYS A 1 104 ? -2.816 9.376 -1.419 1.00 98.62 104 CYS A N 1
ATOM 801 C CA . CYS A 1 104 ? -2.929 7.950 -1.133 1.00 98.62 104 CYS A CA 1
ATOM 802 C C . CYS A 1 104 ? -3.188 7.762 0.370 1.00 98.62 104 CYS A C 1
ATOM 804 O O . CYS A 1 104 ? -3.092 8.723 1.150 1.00 98.62 104 CYS A O 1
ATOM 806 N N . THR A 1 105 ? -3.514 6.551 0.800 1.00 98.81 105 THR A N 1
ATOM 807 C CA . THR A 1 105 ? -3.812 6.198 2.193 1.00 98.81 105 THR A CA 1
ATOM 808 C C . THR A 1 105 ? -2.673 6.583 3.137 1.00 98.81 105 THR A C 1
ATOM 810 O O . THR A 1 105 ? -2.903 7.164 4.201 1.00 98.81 105 THR A O 1
ATOM 813 N N . SER A 1 106 ? -1.424 6.357 2.742 1.00 98.81 106 SER A N 1
ATOM 814 C CA . SER A 1 106 ? -0.238 6.711 3.526 1.00 98.81 106 SER A CA 1
ATOM 815 C C . SER A 1 106 ? -0.064 8.211 3.721 1.00 98.81 106 SER A C 1
ATOM 817 O O . SER A 1 106 ? 0.477 8.617 4.748 1.00 98.81 106 SER A O 1
ATOM 819 N N . ILE A 1 107 ? -0.527 9.042 2.781 1.00 98.81 107 ILE A N 1
ATOM 820 C CA . ILE A 1 107 ? -0.550 10.504 2.940 1.00 98.81 107 ILE A CA 1
ATOM 821 C C . ILE A 1 107 ? -1.618 10.908 3.962 1.00 98.81 107 ILE A C 1
ATOM 823 O O . ILE A 1 107 ? -1.394 11.819 4.761 1.00 98.81 107 ILE A O 1
ATOM 827 N N . LEU A 1 108 ? -2.766 10.225 3.984 1.00 98.81 108 LEU A N 1
ATOM 828 C CA . LEU A 1 108 ? -3.800 10.461 4.998 1.00 98.81 108 LEU A CA 1
ATOM 829 C C . LEU A 1 108 ? -3.293 10.103 6.394 1.00 98.81 108 LEU A C 1
ATOM 831 O O . LEU A 1 108 ? -3.469 10.886 7.330 1.00 98.81 108 LEU A O 1
ATOM 835 N N . VAL A 1 109 ? -2.590 8.977 6.517 1.00 98.88 109 VAL A N 1
ATOM 836 C CA . VAL A 1 109 ? -1.924 8.586 7.762 1.00 98.88 109 VAL A CA 1
ATOM 837 C C . VAL A 1 109 ? -0.814 9.576 8.146 1.00 98.88 109 VAL A C 1
ATOM 839 O O . VAL A 1 109 ? -0.755 9.973 9.309 1.00 98.88 109 VAL A O 1
ATOM 842 N N . ASP A 1 110 ? 0.016 10.048 7.205 1.00 98.81 110 ASP A N 1
ATOM 843 C CA . ASP A 1 110 ? 1.046 11.071 7.477 1.00 98.81 110 ASP A CA 1
ATOM 844 C C . ASP A 1 110 ? 0.436 12.333 8.088 1.00 98.81 110 ASP A C 1
ATOM 846 O O . ASP A 1 110 ? 0.903 12.827 9.119 1.00 98.81 110 ASP A O 1
ATOM 850 N N . ARG A 1 111 ? -0.644 12.832 7.474 1.00 98.50 111 ARG A N 1
ATOM 851 C CA . ARG A 1 111 ? -1.383 14.009 7.944 1.00 98.50 111 ARG A CA 1
ATOM 852 C C . ARG A 1 111 ? -1.966 13.768 9.334 1.00 98.50 111 ARG A C 1
ATOM 854 O O . ARG A 1 111 ? -1.797 14.618 10.206 1.00 98.50 111 ARG A O 1
ATOM 861 N N . HIS A 1 112 ? -2.595 12.613 9.558 1.00 98.56 112 HIS A N 1
ATOM 862 C CA . HIS A 1 112 ? -3.166 12.230 10.853 1.00 98.56 112 HIS A CA 1
ATOM 863 C C . HIS A 1 112 ? -2.110 12.189 11.967 1.00 98.56 112 HIS A C 1
ATOM 865 O O . HIS A 1 112 ? -2.346 12.669 13.073 1.00 98.56 112 HIS A O 1
ATOM 871 N N . LEU A 1 113 ? -0.920 11.670 11.662 1.00 98.56 113 LEU A N 1
ATOM 872 C CA . LEU A 1 113 ? 0.197 11.561 12.602 1.00 98.56 113 LEU A CA 1
ATOM 873 C C . LEU A 1 113 ? 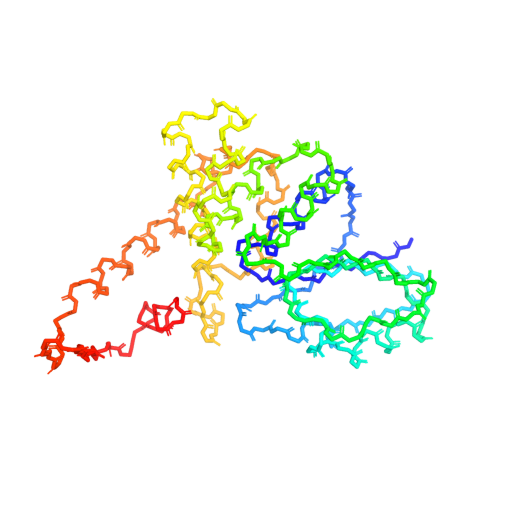1.064 12.826 12.678 1.00 98.56 113 LEU A C 1
ATOM 875 O O . LEU A 1 113 ? 2.078 12.829 13.382 1.00 98.56 113 LEU A O 1
ATOM 879 N N . GLY A 1 114 ? 0.706 13.892 11.959 1.00 98.25 114 GLY A N 1
ATOM 880 C CA . GLY A 1 114 ? 1.440 15.156 11.959 1.00 98.25 114 GLY A CA 1
ATOM 881 C C . GLY A 1 114 ? 2.846 15.063 11.357 1.00 98.25 114 GLY A C 1
ATOM 882 O O . GLY A 1 114 ? 3.740 15.794 11.779 1.00 98.25 114 GLY A O 1
ATOM 883 N N . GLY A 1 115 ? 3.080 14.167 10.397 1.00 98.12 115 GLY A N 1
ATOM 884 C CA . GLY A 1 115 ? 4.361 14.071 9.691 1.00 98.12 115 GLY A CA 1
ATOM 885 C C . GLY A 1 115 ? 5.457 13.266 10.386 1.00 98.12 115 GLY A C 1
ATOM 886 O O . GLY A 1 115 ? 6.588 13.241 9.900 1.00 98.12 115 GLY A O 1
ATOM 887 N N . ARG A 1 116 ? 5.165 12.627 11.528 1.00 97.94 116 ARG A N 1
ATOM 888 C CA . ARG A 1 116 ? 6.174 11.952 12.371 1.00 97.94 116 ARG A CA 1
ATOM 889 C C . ARG A 1 116 ? 6.985 10.884 11.631 1.00 97.94 116 ARG A C 1
ATOM 891 O O . ARG A 1 116 ? 8.165 10.723 11.921 1.00 97.94 116 ARG A O 1
ATOM 898 N N . PHE A 1 117 ? 6.370 10.199 10.668 1.00 98.62 117 PHE A N 1
ATOM 899 C CA . PHE A 1 117 ? 6.969 9.086 9.921 1.00 98.62 117 PHE A CA 1
ATOM 900 C C . PHE A 1 117 ? 6.954 9.318 8.403 1.00 98.62 117 PHE A C 1
ATOM 902 O O . PHE A 1 117 ? 6.952 8.369 7.619 1.00 98.62 117 PHE A O 1
ATOM 909 N N . ARG A 1 118 ? 7.005 10.589 7.979 1.00 98.75 118 ARG A N 1
ATOM 910 C CA . ARG A 1 118 ? 6.797 11.039 6.591 1.00 98.75 118 ARG A CA 1
ATOM 911 C C . ARG A 1 118 ? 7.646 10.353 5.528 1.00 98.75 118 ARG A C 1
ATOM 913 O O . ARG A 1 118 ? 7.240 10.284 4.374 1.00 98.75 118 ARG A O 1
ATOM 920 N N . ARG A 1 119 ? 8.816 9.815 5.883 1.00 98.88 119 ARG A N 1
ATOM 921 C CA . ARG A 1 119 ? 9.640 9.046 4.936 1.00 98.88 119 ARG A CA 1
ATOM 922 C C . ARG A 1 119 ? 8.882 7.838 4.377 1.00 98.88 119 ARG A C 1
ATOM 924 O O . ARG A 1 119 ? 8.992 7.577 3.187 1.00 98.88 119 ARG A O 1
ATOM 931 N N . TRP A 1 120 ? 8.071 7.157 5.189 1.00 98.88 120 TRP A N 1
ATOM 932 C CA . TRP A 1 120 ? 7.217 6.060 4.720 1.00 98.88 120 TRP A CA 1
ATOM 933 C C . TRP A 1 120 ? 6.083 6.549 3.815 1.00 98.88 120 TRP A C 1
ATOM 935 O O . TRP A 1 120 ? 5.768 5.885 2.833 1.00 98.88 120 TRP A O 1
ATOM 945 N N . ALA A 1 121 ? 5.535 7.741 4.064 1.00 98.88 121 ALA A N 1
ATOM 946 C CA . ALA A 1 121 ? 4.563 8.351 3.159 1.00 98.88 121 ALA A CA 1
ATOM 947 C C . ALA A 1 121 ? 5.171 8.726 1.796 1.00 98.88 121 ALA A C 1
ATOM 949 O O . ALA A 1 121 ? 4.511 8.576 0.774 1.00 98.88 121 ALA A O 1
ATOM 950 N N . VAL A 1 122 ? 6.443 9.149 1.755 1.00 98.88 122 VAL A N 1
ATOM 951 C CA . VAL A 1 122 ? 7.176 9.364 0.491 1.00 98.88 122 VAL A CA 1
ATOM 952 C C . VAL A 1 122 ? 7.329 8.051 -0.285 1.00 98.88 122 VAL A C 1
ATOM 954 O O . VAL A 1 122 ? 7.086 8.031 -1.489 1.00 98.88 122 VAL A O 1
ATOM 957 N N . VAL A 1 123 ? 7.707 6.958 0.394 1.00 98.94 123 VAL A N 1
ATOM 958 C CA . VAL A 1 123 ? 7.821 5.616 -0.214 1.00 98.94 123 VAL A CA 1
ATOM 959 C C . VAL A 1 123 ? 6.487 5.194 -0.828 1.00 98.94 123 VAL A C 1
ATOM 961 O O . VAL A 1 123 ? 6.439 4.845 -2.005 1.00 98.94 123 VAL A O 1
ATOM 964 N N . ALA A 1 124 ? 5.401 5.290 -0.062 1.00 98.81 124 ALA A N 1
ATOM 965 C CA . ALA A 1 124 ? 4.058 4.961 -0.525 1.00 98.81 124 ALA A CA 1
ATOM 966 C C . ALA A 1 124 ? 3.624 5.790 -1.737 1.00 98.81 124 ALA A C 1
ATOM 968 O O . ALA A 1 124 ? 3.203 5.232 -2.744 1.00 98.81 124 ALA A O 1
ATOM 969 N N . ALA A 1 125 ? 3.799 7.114 -1.678 1.00 98.81 125 ALA A N 1
ATOM 970 C CA . ALA A 1 125 ? 3.393 8.012 -2.752 1.00 98.81 125 ALA A CA 1
ATOM 971 C C . ALA A 1 125 ? 4.132 7.717 -4.068 1.00 98.81 125 ALA A C 1
ATOM 973 O O . ALA A 1 125 ? 3.536 7.807 -5.139 1.00 98.81 125 ALA A O 1
ATOM 974 N N . PHE A 1 126 ? 5.410 7.323 -4.020 1.00 98.75 126 PHE A N 1
ATOM 975 C CA . PHE A 1 126 ? 6.094 6.827 -5.216 1.00 98.75 126 PHE A CA 1
ATOM 976 C C . PHE A 1 126 ? 5.547 5.478 -5.692 1.00 98.75 126 PHE A C 1
ATOM 978 O O . PHE A 1 126 ? 5.375 5.303 -6.897 1.00 98.75 126 PHE A O 1
ATOM 985 N N . GLY A 1 127 ? 5.247 4.555 -4.773 1.00 98.19 127 GLY A N 1
ATOM 986 C CA . GLY A 1 127 ? 4.621 3.270 -5.098 1.00 98.19 127 GLY A CA 1
ATOM 987 C C . GLY A 1 127 ? 3.285 3.423 -5.830 1.00 98.19 127 GLY A C 1
ATOM 988 O O . GLY A 1 127 ? 3.064 2.748 -6.833 1.00 98.19 127 GLY A O 1
ATOM 989 N N . ASP A 1 128 ? 2.470 4.390 -5.414 1.00 96.94 128 ASP A N 1
ATOM 990 C CA . ASP A 1 128 ? 1.184 4.747 -6.028 1.00 96.94 128 ASP A CA 1
ATOM 991 C C . ASP A 1 128 ? 1.302 5.665 -7.252 1.00 96.94 128 ASP A C 1
ATOM 993 O O . ASP A 1 128 ? 0.316 6.205 -7.754 1.00 96.94 128 ASP A O 1
ATOM 997 N N . SER A 1 129 ? 2.516 5.857 -7.771 1.00 96.81 129 SER A N 1
ATOM 998 C CA . SER A 1 129 ? 2.784 6.714 -8.933 1.00 96.81 129 SER A CA 1
ATOM 999 C C . SER A 1 129 ? 2.398 8.193 -8.740 1.00 96.81 129 SER A C 1
ATOM 1001 O O . SER A 1 129 ? 2.317 8.957 -9.706 1.00 96.81 129 SER A O 1
ATOM 1003 N N . LEU A 1 130 ? 2.256 8.658 -7.495 1.00 97.94 130 LEU A N 1
ATOM 1004 C CA . LEU A 1 130 ? 1.989 10.051 -7.124 1.00 97.94 130 LEU A CA 1
ATOM 1005 C C . LEU A 1 130 ? 3.291 10.860 -7.043 1.00 97.94 130 LEU A C 1
ATOM 1007 O O . LEU A 1 130 ? 3.658 11.405 -5.999 1.00 97.94 130 LEU A O 1
ATOM 1011 N N . ARG A 1 131 ? 4.001 10.973 -8.172 1.00 97.81 131 ARG A N 1
ATOM 1012 C CA . ARG A 1 131 ? 5.328 11.616 -8.236 1.00 97.81 131 ARG A CA 1
ATOM 1013 C C . ARG A 1 131 ? 5.342 13.047 -7.686 1.00 97.81 131 ARG A C 1
ATOM 1015 O O . ARG A 1 131 ? 6.280 13.403 -6.982 1.00 97.81 131 ARG A O 1
ATOM 1022 N N . GLY A 1 132 ? 4.338 13.863 -8.015 1.00 98.38 132 GLY A N 1
ATOM 1023 C CA . GLY A 1 132 ? 4.223 15.240 -7.512 1.00 98.38 132 GLY A CA 1
ATOM 1024 C C . GLY A 1 132 ? 4.131 15.284 -5.980 1.00 98.38 132 GLY A C 1
ATOM 1025 O O . GLY A 1 132 ? 5.062 15.783 -5.347 1.00 98.38 132 GLY A O 1
ATOM 1026 N N . PRO A 1 133 ? 3.087 14.678 -5.380 1.00 98.56 133 PRO A N 1
ATOM 1027 C CA . PRO A 1 133 ? 2.952 14.574 -3.926 1.00 98.56 133 PRO A CA 1
ATOM 1028 C C . PRO A 1 133 ? 4.175 13.968 -3.218 1.00 98.56 133 PRO A C 1
ATOM 1030 O O . PRO A 1 133 ? 4.600 14.472 -2.179 1.00 98.56 133 PRO A O 1
ATOM 1033 N N . ALA A 1 134 ? 4.793 12.928 -3.788 1.00 98.69 134 ALA A N 1
ATOM 1034 C CA . ALA A 1 134 ? 5.993 12.314 -3.221 1.00 98.69 134 ALA A CA 1
ATOM 1035 C C . ALA A 1 134 ? 7.173 13.300 -3.139 1.00 98.69 134 ALA A C 1
ATOM 1037 O O . ALA A 1 134 ? 7.857 13.373 -2.115 1.00 98.69 134 ALA A O 1
ATOM 1038 N N . LEU A 1 135 ? 7.396 14.091 -4.196 1.00 98.69 135 LEU A N 1
ATOM 1039 C CA . LEU A 1 135 ? 8.449 15.109 -4.234 1.00 98.69 135 LEU A CA 1
ATOM 1040 C C . LEU A 1 135 ? 8.176 16.259 -3.260 1.00 98.69 135 LEU A C 1
ATOM 1042 O O . LEU A 1 135 ? 9.112 16.740 -2.625 1.00 98.69 135 LEU A O 1
ATOM 1046 N N . GLU A 1 136 ? 6.920 16.672 -3.091 1.00 98.50 136 GLU A N 1
ATOM 1047 C CA . GLU A 1 136 ? 6.537 17.693 -2.105 1.00 98.50 136 GLU A CA 1
ATOM 1048 C C . GLU A 1 136 ? 6.832 17.232 -0.669 1.00 98.50 136 GLU A C 1
ATOM 1050 O O . GLU A 1 136 ? 7.459 17.958 0.110 1.00 98.50 136 GLU A O 1
ATOM 1055 N N . LEU A 1 137 ? 6.454 15.996 -0.327 1.00 98.62 137 LEU A N 1
ATOM 1056 C CA . LEU A 1 137 ? 6.753 15.401 0.978 1.00 98.62 137 LEU A CA 1
ATOM 1057 C C . LEU A 1 137 ? 8.260 15.253 1.215 1.00 98.62 137 LEU A C 1
ATOM 1059 O O . LEU A 1 137 ? 8.741 15.525 2.318 1.00 98.62 137 LEU A O 1
ATOM 1063 N N . ALA A 1 138 ? 9.013 14.847 0.190 1.00 98.56 138 ALA A N 1
ATOM 1064 C CA . ALA A 1 138 ? 10.464 14.717 0.268 1.00 98.56 138 ALA A CA 1
ATOM 1065 C C . ALA A 1 138 ? 11.164 16.075 0.431 1.00 98.56 138 ALA A C 1
ATOM 1067 O O . ALA A 1 138 ? 12.094 16.196 1.234 1.00 98.56 138 ALA A O 1
ATOM 1068 N N . ALA A 1 139 ? 10.690 17.108 -0.269 1.00 98.19 139 ALA A N 1
ATOM 1069 C CA . ALA A 1 139 ? 11.195 18.471 -0.142 1.00 98.19 139 ALA A CA 1
ATOM 1070 C C . ALA A 1 139 ? 10.976 19.021 1.274 1.00 98.19 139 ALA A C 1
ATOM 1072 O O . ALA A 1 139 ? 11.886 19.619 1.848 1.00 98.19 139 ALA A O 1
ATOM 1073 N N . ALA A 1 140 ? 9.821 18.741 1.889 1.00 97.81 140 ALA A N 1
ATOM 1074 C CA . ALA A 1 140 ? 9.539 19.121 3.276 1.00 97.81 140 ALA A CA 1
ATOM 1075 C C . ALA A 1 140 ? 10.478 18.455 4.304 1.00 97.81 140 ALA A C 1
ATOM 1077 O O . ALA A 1 140 ? 10.603 18.938 5.428 1.00 97.81 140 ALA A O 1
ATOM 1078 N N . LEU A 1 141 ? 11.135 17.353 3.932 1.00 98.12 141 LEU A N 1
ATOM 1079 C CA . LEU A 1 141 ? 12.147 16.661 4.733 1.00 98.12 141 LEU A CA 1
ATOM 1080 C C . LEU A 1 141 ? 13.587 17.087 4.393 1.00 98.12 141 LEU A C 1
ATOM 1082 O O . LEU A 1 141 ? 14.519 16.608 5.038 1.00 98.12 141 LEU A O 1
ATOM 1086 N N . GLY A 1 142 ? 13.781 17.944 3.384 1.00 98.25 142 GLY A N 1
ATOM 1087 C CA . GLY A 1 142 ? 15.104 18.348 2.903 1.00 98.25 142 GLY A CA 1
ATOM 1088 C C . GLY A 1 142 ? 15.917 17.193 2.311 1.00 98.25 142 GLY A C 1
ATOM 1089 O O . GLY A 1 142 ? 17.138 17.173 2.463 1.00 98.25 142 GLY A O 1
ATOM 1090 N N . LEU A 1 143 ? 15.260 16.199 1.700 1.00 98.38 143 LEU A N 1
ATOM 1091 C CA . LEU A 1 143 ? 15.952 15.061 1.090 1.00 98.38 143 LEU A CA 1
ATOM 1092 C C . LEU A 1 143 ? 16.653 15.473 -0.209 1.00 98.38 143 LEU A C 1
ATOM 1094 O O . LEU A 1 143 ? 16.080 16.174 -1.040 1.00 98.38 143 LEU A O 1
ATOM 1098 N N . ASP A 1 144 ? 17.882 14.992 -0.390 1.00 98.25 144 ASP A N 1
ATOM 1099 C CA . ASP A 1 144 ? 18.603 15.103 -1.657 1.00 98.25 144 ASP A CA 1
ATOM 1100 C C . ASP A 1 144 ? 18.099 14.091 -2.703 1.00 98.25 144 ASP A C 1
ATOM 1102 O O . ASP A 1 144 ? 17.331 13.171 -2.409 1.00 98.25 144 ASP A O 1
ATOM 1106 N N . GLU A 1 145 ? 18.564 14.251 -3.943 1.00 98.12 145 GLU A N 1
ATOM 1107 C CA . GLU A 1 145 ? 18.167 13.415 -5.078 1.00 98.12 145 GLU A CA 1
ATOM 1108 C C . GLU A 1 145 ? 18.495 11.927 -4.880 1.00 98.12 145 GLU A C 1
ATOM 1110 O O . GLU A 1 145 ? 17.702 11.069 -5.264 1.00 98.12 145 GLU A O 1
ATOM 1115 N N . THR A 1 146 ? 19.611 11.597 -4.223 1.00 98.31 146 THR A N 1
ATOM 1116 C CA . THR A 1 146 ? 20.011 10.197 -3.993 1.00 98.31 146 THR A CA 1
ATOM 1117 C C . THR A 1 146 ? 19.058 9.520 -3.010 1.00 98.31 146 THR A C 1
ATOM 1119 O O . THR A 1 146 ? 18.629 8.378 -3.206 1.00 98.31 146 THR A O 1
ATOM 1122 N N . ARG A 1 147 ? 18.681 10.235 -1.950 1.00 98.62 147 ARG A N 1
ATOM 1123 C CA . ARG A 1 147 ? 17.704 9.768 -0.964 1.00 98.62 147 ARG A CA 1
ATOM 1124 C C . ARG A 1 147 ? 16.305 9.675 -1.560 1.00 98.62 147 ARG A C 1
ATOM 1126 O O . ARG A 1 147 ? 15.622 8.686 -1.309 1.00 98.62 147 ARG A O 1
ATOM 1133 N N . ILE A 1 148 ? 15.896 10.646 -2.376 1.00 98.81 148 ILE A N 1
ATOM 1134 C CA . ILE A 1 148 ? 14.623 10.594 -3.110 1.00 98.81 148 ILE A CA 1
ATOM 1135 C C . ILE A 1 148 ? 14.576 9.354 -4.003 1.00 98.81 148 ILE A C 1
ATOM 1137 O O . ILE A 1 148 ? 13.614 8.594 -3.939 1.00 98.81 148 ILE A O 1
ATOM 1141 N N . GLU A 1 149 ? 15.629 9.110 -4.780 1.00 98.62 149 GLU A N 1
ATOM 1142 C CA . GLU A 1 149 ? 15.715 7.958 -5.677 1.00 98.62 149 GLU A CA 1
ATOM 1143 C C . GLU A 1 149 ? 15.672 6.625 -4.916 1.00 98.62 149 GLU A C 1
ATOM 1145 O O . GLU A 1 149 ? 15.049 5.667 -5.370 1.00 98.62 149 GLU A O 1
ATOM 1150 N N . THR A 1 150 ? 16.261 6.577 -3.719 1.00 98.69 150 THR A N 1
ATOM 1151 C CA . THR A 1 150 ? 16.213 5.393 -2.849 1.00 98.69 150 THR A CA 1
ATOM 1152 C C . THR A 1 150 ? 14.781 5.098 -2.395 1.00 98.69 150 THR A C 1
ATOM 1154 O O . THR A 1 150 ? 14.321 3.963 -2.514 1.00 98.69 150 THR A O 1
ATOM 1157 N N . LEU A 1 151 ? 14.047 6.113 -1.920 1.00 98.88 151 LEU A N 1
ATOM 1158 C CA . LEU A 1 151 ? 12.649 5.947 -1.503 1.00 98.88 151 LEU A CA 1
ATOM 1159 C C . LEU A 1 151 ? 11.725 5.651 -2.689 1.00 98.88 151 LEU A C 1
ATOM 1161 O O . LEU A 1 151 ? 10.797 4.859 -2.541 1.00 98.88 151 LEU A O 1
ATOM 1165 N N . ARG A 1 152 ? 12.001 6.228 -3.865 1.00 98.81 152 ARG A N 1
ATOM 1166 C CA . ARG A 1 152 ? 11.277 5.933 -5.106 1.00 98.81 152 ARG A CA 1
ATOM 1167 C C . ARG A 1 152 ? 11.443 4.476 -5.515 1.00 98.81 152 ARG A C 1
ATOM 1169 O O . ARG A 1 152 ? 10.446 3.785 -5.696 1.00 98.81 152 ARG A O 1
ATOM 1176 N N . ALA A 1 153 ? 12.685 4.003 -5.621 1.00 98.69 153 ALA A N 1
ATOM 1177 C CA . ALA A 1 153 ? 12.971 2.621 -5.994 1.00 98.69 153 ALA A CA 1
ATOM 1178 C C . ALA A 1 153 ? 12.352 1.630 -5.001 1.00 98.69 153 ALA A C 1
ATOM 1180 O O . ALA A 1 153 ? 11.793 0.616 -5.416 1.00 98.69 153 ALA A O 1
ATOM 1181 N N . LEU A 1 154 ? 12.409 1.941 -3.702 1.00 98.81 154 LEU A N 1
ATOM 1182 C CA . LEU A 1 154 ? 11.763 1.139 -2.670 1.00 98.81 154 LEU A CA 1
ATOM 1183 C C . LEU A 1 154 ? 10.236 1.114 -2.842 1.00 98.81 154 LEU A C 1
ATOM 1185 O O . LEU A 1 154 ? 9.651 0.036 -2.851 1.00 98.81 154 LEU A O 1
ATOM 1189 N N . GLY A 1 155 ? 9.600 2.274 -3.008 1.00 98.75 155 GLY A N 1
ATOM 1190 C CA . GLY A 1 155 ? 8.149 2.392 -3.166 1.00 98.75 155 GLY A CA 1
ATOM 1191 C C . GLY A 1 155 ? 7.625 1.632 -4.376 1.00 98.75 155 GLY A C 1
ATOM 1192 O O . GLY A 1 155 ? 6.712 0.816 -4.257 1.00 98.75 155 GLY A O 1
ATOM 1193 N N . GLU A 1 156 ? 8.260 1.831 -5.531 1.00 98.44 156 GLU A N 1
ATOM 1194 C CA . GLU A 1 156 ? 7.933 1.117 -6.767 1.00 98.44 156 GLU A CA 1
ATOM 1195 C C . GLU A 1 156 ? 8.107 -0.397 -6.607 1.00 98.44 156 GLU A C 1
ATOM 1197 O O . GLU A 1 156 ? 7.265 -1.160 -7.068 1.00 98.44 156 GLU A O 1
ATOM 1202 N N . ALA A 1 157 ? 9.162 -0.852 -5.925 1.00 98.44 157 ALA A N 1
ATOM 1203 C CA . ALA A 1 157 ? 9.408 -2.274 -5.705 1.00 98.44 157 ALA A CA 1
ATOM 1204 C C . ALA A 1 157 ? 8.405 -2.919 -4.732 1.00 98.44 157 ALA A C 1
ATOM 1206 O O . ALA A 1 157 ? 7.971 -4.049 -4.967 1.00 98.44 157 ALA A O 1
ATOM 1207 N N . LEU A 1 158 ? 8.016 -2.211 -3.665 1.00 98.50 158 LEU A N 1
ATOM 1208 C CA . LEU A 1 158 ? 6.985 -2.667 -2.728 1.00 98.50 158 LEU A CA 1
ATOM 1209 C C . LEU A 1 158 ? 5.623 -2.783 -3.422 1.00 98.50 158 LEU A C 1
ATOM 1211 O O . LEU A 1 158 ? 4.982 -3.826 -3.314 1.00 98.50 158 LEU A O 1
ATOM 1215 N N . ASN A 1 159 ? 5.220 -1.761 -4.186 1.00 97.88 159 ASN A N 1
ATOM 1216 C CA . ASN A 1 159 ? 3.979 -1.801 -4.963 1.00 97.88 159 ASN A CA 1
ATOM 1217 C C . ASN A 1 159 ? 4.040 -2.926 -6.005 1.00 97.88 159 ASN A C 1
ATOM 1219 O O . ASN A 1 159 ? 3.110 -3.720 -6.124 1.00 97.88 159 ASN A O 1
ATOM 1223 N N . TYR A 1 160 ? 5.181 -3.065 -6.690 1.00 97.00 160 TYR A N 1
ATOM 1224 C CA . TYR A 1 160 ? 5.355 -4.083 -7.717 1.00 97.00 160 TYR A CA 1
ATOM 1225 C C . TYR A 1 160 ? 5.219 -5.516 -7.181 1.00 97.00 160 TYR A C 1
ATOM 1227 O O . TYR A 1 160 ? 4.640 -6.374 -7.846 1.00 97.00 160 TYR A O 1
ATOM 1235 N N . ASN A 1 161 ? 5.704 -5.780 -5.963 1.00 97.00 161 ASN A N 1
ATOM 1236 C CA . ASN A 1 161 ? 5.582 -7.090 -5.320 1.00 97.00 161 ASN A CA 1
ATOM 1237 C C . ASN A 1 161 ? 4.134 -7.501 -5.039 1.00 97.00 161 ASN A C 1
ATOM 1239 O O . ASN A 1 161 ? 3.881 -8.685 -4.862 1.00 97.00 161 ASN A O 1
ATOM 1243 N N . ALA A 1 162 ? 3.191 -6.562 -4.971 1.00 95.31 162 ALA A N 1
ATOM 1244 C CA . ALA A 1 162 ? 1.785 -6.890 -4.767 1.00 95.31 162 ALA A CA 1
ATOM 1245 C C . ALA A 1 162 ? 1.080 -7.328 -6.057 1.00 95.31 162 ALA A C 1
ATOM 1247 O O . ALA A 1 162 ? -0.007 -7.905 -5.981 1.00 95.31 162 ALA A O 1
ATOM 1248 N N . TYR A 1 163 ? 1.670 -7.088 -7.233 1.00 93.31 163 TYR A N 1
ATOM 1249 C CA . TYR A 1 163 ? 1.130 -7.594 -8.490 1.00 93.31 163 TYR A CA 1
ATOM 1250 C C . TYR A 1 163 ? 1.465 -9.075 -8.647 1.00 93.31 163 TYR A C 1
ATOM 1252 O O . TYR A 1 163 ? 2.625 -9.474 -8.697 1.00 93.31 163 TYR A O 1
ATOM 1260 N N . GLY A 1 164 ? 0.425 -9.891 -8.756 1.00 87.75 164 GLY A N 1
ATOM 1261 C CA . GLY A 1 164 ? 0.504 -11.330 -8.958 1.00 87.75 164 GLY A CA 1
ATOM 1262 C C . GLY A 1 164 ? -0.905 -11.893 -9.095 1.00 87.75 164 GLY A C 1
ATOM 1263 O O . GLY A 1 164 ? -1.848 -11.346 -8.527 1.00 87.75 164 GLY A O 1
ATOM 1264 N N . GLU A 1 165 ? -1.076 -12.947 -9.890 1.00 85.25 165 GLU A N 1
ATOM 1265 C CA . GLU A 1 165 ? -2.356 -13.672 -9.925 1.00 85.25 165 GLU A CA 1
ATOM 1266 C C . GLU A 1 165 ? -2.455 -14.643 -8.747 1.00 85.25 165 GLU A C 1
ATOM 1268 O O . GLU A 1 165 ? -3.536 -14.893 -8.217 1.00 85.25 165 GLU A O 1
ATOM 1273 N N . THR A 1 166 ? -1.309 -15.173 -8.325 1.00 87.38 166 THR A N 1
ATOM 1274 C CA . THR A 1 166 ? -1.161 -16.135 -7.238 1.00 87.38 166 THR A CA 1
ATOM 1275 C C . THR A 1 166 ? 0.019 -15.766 -6.344 1.00 87.38 166 THR A C 1
ATOM 1277 O O . THR A 1 166 ? 0.918 -15.028 -6.745 1.00 87.38 166 THR A O 1
ATOM 1280 N N . GLU A 1 167 ? 0.084 -16.355 -5.148 1.00 87.19 167 GLU A N 1
ATOM 1281 C CA . GLU A 1 167 ? 1.236 -16.184 -4.250 1.00 87.19 167 GLU A CA 1
ATOM 1282 C C . GLU A 1 167 ? 2.565 -16.627 -4.883 1.00 87.19 167 GLU A C 1
ATOM 1284 O O . GLU A 1 167 ? 3.623 -16.133 -4.510 1.00 87.19 167 GLU A O 1
ATOM 1289 N N . SER A 1 168 ? 2.522 -17.538 -5.861 1.00 88.00 168 SER A N 1
ATOM 1290 C CA . SER A 1 168 ? 3.720 -18.002 -6.566 1.00 88.00 168 SER A CA 1
ATOM 1291 C C . SER A 1 168 ? 4.299 -16.970 -7.539 1.00 88.00 168 SER A C 1
ATOM 1293 O O . SER A 1 168 ? 5.447 -17.104 -7.967 1.00 88.00 168 SER A O 1
ATOM 1295 N N . ASP A 1 169 ? 3.526 -15.933 -7.879 1.00 88.06 169 ASP A N 1
ATOM 1296 C CA . ASP A 1 169 ? 3.969 -14.858 -8.761 1.00 88.06 169 ASP A CA 1
ATOM 1297 C C . ASP A 1 169 ? 4.733 -13.764 -8.008 1.00 88.06 169 ASP A C 1
ATOM 1299 O O . ASP A 1 169 ? 5.427 -12.977 -8.649 1.00 88.06 169 ASP A O 1
ATOM 1303 N N . VAL A 1 170 ? 4.650 -13.697 -6.679 1.00 93.00 170 VAL A N 1
ATOM 1304 C CA . VAL A 1 170 ? 5.316 -12.656 -5.882 1.00 93.00 170 VAL A CA 1
ATOM 1305 C C . VAL A 1 170 ? 6.576 -13.191 -5.218 1.00 93.00 170 VAL A C 1
ATOM 1307 O O . VAL A 1 170 ? 6.713 -14.390 -4.981 1.00 93.00 170 VAL A O 1
ATOM 1310 N N . LEU A 1 171 ? 7.536 -12.312 -4.917 1.00 95.62 171 LEU A N 1
ATOM 1311 C CA . LEU A 1 171 ? 8.774 -12.751 -4.267 1.00 95.62 171 LEU A CA 1
ATOM 1312 C C . LEU A 1 171 ? 8.527 -13.129 -2.803 1.00 95.62 171 LEU A C 1
ATOM 1314 O O . LEU A 1 171 ? 9.157 -14.040 -2.268 1.00 95.62 171 LEU A O 1
ATOM 1318 N N . ILE A 1 172 ? 7.617 -12.405 -2.158 1.00 97.44 172 ILE A N 1
ATOM 1319 C CA . ILE A 1 172 ? 7.248 -12.588 -0.762 1.00 97.44 172 ILE A CA 1
ATOM 1320 C C . ILE A 1 172 ? 5.787 -12.183 -0.570 1.00 97.44 172 ILE A C 1
ATOM 1322 O O . ILE A 1 172 ? 5.350 -11.142 -1.057 1.00 97.44 172 ILE A O 1
ATOM 1326 N N . HIS A 1 173 ? 5.021 -12.994 0.159 1.00 97.38 173 HIS A N 1
ATOM 1327 C CA . HIS A 1 173 ? 3.632 -12.665 0.472 1.00 97.38 173 HIS A CA 1
ATOM 1328 C C . HIS A 1 173 ? 3.559 -11.370 1.316 1.00 97.38 173 HIS A C 1
ATOM 1330 O O . HIS A 1 173 ? 4.319 -11.257 2.286 1.00 97.38 173 HIS A O 1
ATOM 1336 N N . PRO A 1 174 ? 2.620 -10.434 1.059 1.00 97.69 174 PRO A N 1
ATOM 1337 C CA . PRO A 1 174 ? 2.548 -9.143 1.757 1.00 97.69 174 PRO A CA 1
ATOM 1338 C C . PRO A 1 174 ? 2.537 -9.230 3.287 1.00 97.69 174 PRO A C 1
ATOM 1340 O O . PRO A 1 174 ? 3.237 -8.491 3.969 1.00 97.69 174 PRO A O 1
ATOM 1343 N N . ARG A 1 175 ? 1.831 -10.218 3.853 1.00 97.81 175 ARG A N 1
ATOM 1344 C CA . ARG A 1 175 ? 1.855 -10.510 5.303 1.00 97.81 175 ARG A CA 1
ATOM 1345 C C . ARG A 1 175 ? 3.268 -10.778 5.842 1.00 97.81 175 ARG A C 1
ATOM 1347 O O . ARG A 1 175 ? 3.592 -10.350 6.946 1.00 97.81 175 ARG A O 1
ATOM 1354 N N . ALA A 1 176 ? 4.076 -11.547 5.112 1.00 98.25 176 ALA A N 1
ATOM 1355 C CA . ALA A 1 176 ? 5.443 -11.864 5.513 1.00 98.25 176 ALA A CA 1
ATOM 1356 C C . ALA A 1 176 ? 6.363 -10.657 5.296 1.00 98.25 176 ALA A C 1
ATOM 1358 O O . ALA A 1 176 ? 7.151 -10.339 6.182 1.00 98.25 176 ALA A O 1
ATOM 1359 N N . LEU A 1 177 ? 6.191 -9.942 4.180 1.00 98.50 177 LEU A N 1
ATOM 1360 C CA . LEU A 1 177 ? 6.914 -8.706 3.891 1.00 98.50 177 LEU A CA 1
ATOM 1361 C C . LEU A 1 177 ? 6.693 -7.652 4.978 1.00 98.50 177 LEU A C 1
ATOM 1363 O O . LEU A 1 177 ? 7.664 -7.104 5.493 1.00 98.50 177 LEU A O 1
ATOM 1367 N N . TYR A 1 178 ? 5.443 -7.438 5.395 1.00 98.50 178 TYR A N 1
ATOM 1368 C CA . TYR A 1 178 ? 5.119 -6.501 6.466 1.00 98.50 178 TYR A CA 1
ATOM 1369 C C . TYR A 1 178 ? 5.853 -6.842 7.765 1.00 98.50 178 TYR A C 1
ATOM 1371 O O . TYR A 1 178 ? 6.383 -5.954 8.415 1.00 98.50 178 TYR A O 1
ATOM 1379 N N . ARG A 1 179 ? 5.950 -8.125 8.141 1.00 97.88 179 ARG A N 1
ATOM 1380 C CA . ARG A 1 179 ? 6.668 -8.532 9.364 1.00 97.88 179 ARG A CA 1
ATOM 1381 C C . ARG A 1 179 ? 8.155 -8.192 9.326 1.00 97.88 179 ARG A C 1
ATOM 1383 O O . ARG A 1 179 ? 8.711 -7.867 10.369 1.00 97.88 179 ARG A O 1
ATOM 1390 N N . VAL A 1 180 ? 8.783 -8.275 8.155 1.00 98.12 180 VAL A N 1
ATOM 1391 C CA . VAL A 1 180 ? 10.186 -7.877 7.980 1.00 98.12 180 VAL A CA 1
ATOM 1392 C C . VAL A 1 180 ? 10.308 -6.354 8.032 1.00 98.12 180 VAL A C 1
ATOM 1394 O O . VAL A 1 180 ? 11.101 -5.827 8.807 1.00 98.12 180 VAL A O 1
ATOM 1397 N N . LEU A 1 181 ? 9.471 -5.647 7.269 1.00 97.44 181 LEU A N 1
ATOM 1398 C CA . LEU A 1 181 ? 9.426 -4.183 7.218 1.00 97.44 181 LEU A CA 1
ATOM 1399 C C . LEU A 1 181 ? 9.166 -3.567 8.603 1.00 97.44 181 LEU A C 1
ATOM 1401 O O . LEU A 1 181 ? 9.795 -2.576 8.966 1.00 97.44 181 LEU A O 1
ATOM 1405 N N . HIS A 1 182 ? 8.309 -4.199 9.409 1.00 97.19 182 HIS A N 1
ATOM 1406 C CA . HIS A 1 182 ? 7.913 -3.729 10.735 1.00 97.19 182 HIS A CA 1
ATOM 1407 C C . HIS A 1 182 ? 9.086 -3.593 11.723 1.00 97.19 182 HIS A C 1
ATOM 1409 O O . HIS A 1 182 ? 8.994 -2.833 12.684 1.00 97.19 182 HIS A O 1
ATOM 1415 N N . ALA A 1 183 ? 10.212 -4.272 11.475 1.00 97.31 183 ALA A N 1
ATOM 1416 C CA . ALA A 1 183 ? 11.416 -4.164 12.297 1.00 97.31 183 ALA A CA 1
ATOM 1417 C C . ALA A 1 183 ? 12.198 -2.847 12.102 1.00 97.31 183 ALA A C 1
ATOM 1419 O O . ALA A 1 183 ? 13.178 -2.613 12.812 1.00 97.31 183 ALA A O 1
ATOM 1420 N N . TYR A 1 184 ? 11.794 -1.991 11.156 1.00 98.50 184 TYR A N 1
ATOM 1421 C CA . TYR A 1 184 ? 12.557 -0.814 10.743 1.00 98.50 184 TYR A CA 1
ATOM 1422 C C . TYR A 1 184 ? 11.755 0.472 10.908 1.00 98.50 184 TYR A C 1
ATOM 1424 O O . TYR A 1 184 ? 10.766 0.686 10.219 1.00 98.50 184 TYR A O 1
ATOM 1432 N N . GLU A 1 185 ? 12.209 1.384 11.765 1.00 98.31 185 GLU A N 1
ATOM 1433 C CA . GLU A 1 185 ? 11.591 2.712 11.881 1.00 98.31 185 GLU A CA 1
ATOM 1434 C C . GLU A 1 185 ? 11.863 3.589 10.649 1.00 98.31 185 GLU A C 1
ATOM 1436 O O . GLU A 1 185 ? 10.975 4.309 10.197 1.00 98.31 185 GLU A O 1
ATOM 1441 N N . ASP A 1 186 ? 13.070 3.513 10.079 1.00 98.44 186 ASP A N 1
ATOM 1442 C CA . ASP A 1 186 ? 13.483 4.323 8.930 1.00 98.44 186 ASP A CA 1
ATOM 1443 C C . ASP A 1 186 ? 13.518 3.477 7.637 1.00 98.44 186 ASP A C 1
ATOM 1445 O O . ASP A 1 186 ? 14.217 2.456 7.600 1.00 98.44 186 ASP A O 1
ATOM 1449 N N . PRO A 1 187 ? 12.831 3.888 6.549 1.00 98.69 187 PRO A N 1
ATOM 1450 C CA . PRO A 1 187 ? 12.871 3.159 5.280 1.00 98.69 187 PRO A CA 1
ATOM 1451 C C . PRO A 1 187 ? 14.264 3.109 4.640 1.00 98.69 187 PRO A C 1
ATOM 1453 O O . PRO A 1 187 ? 14.540 2.189 3.871 1.00 98.69 187 PRO A O 1
ATOM 1456 N N . PHE A 1 188 ? 15.163 4.049 4.953 1.00 98.75 188 PHE A N 1
ATOM 1457 C CA . PHE A 1 188 ? 16.551 3.990 4.486 1.00 98.75 188 PHE A CA 1
ATOM 1458 C C . PHE A 1 188 ? 17.311 2.817 5.117 1.00 98.75 188 PHE A C 1
ATOM 1460 O O . PHE A 1 188 ? 18.083 2.151 4.430 1.00 98.75 188 PHE A O 1
ATOM 1467 N N . GLU A 1 189 ? 17.062 2.524 6.397 1.00 98.62 189 GLU A N 1
ATOM 1468 C CA . GLU A 1 189 ? 17.657 1.368 7.076 1.00 98.62 189 GLU A CA 1
ATOM 1469 C C . GLU A 1 189 ? 17.111 0.057 6.504 1.00 98.62 189 GLU A C 1
ATOM 1471 O O . GLU A 1 189 ? 17.889 -0.864 6.256 1.00 98.62 189 GLU A O 1
ATOM 1476 N N . PHE A 1 190 ? 15.801 -0.012 6.236 1.00 98.62 190 PHE A N 1
ATOM 1477 C CA . PHE A 1 190 ? 15.190 -1.166 5.569 1.00 98.62 190 PHE A CA 1
ATOM 1478 C C . PHE A 1 190 ? 15.825 -1.402 4.194 1.00 98.62 190 PHE A C 1
ATOM 1480 O O . PHE A 1 190 ? 16.321 -2.493 3.921 1.00 98.62 190 PHE A O 1
ATOM 1487 N N . ALA A 1 191 ? 15.896 -0.362 3.359 1.00 98.25 191 ALA A N 1
ATOM 1488 C CA . ALA A 1 191 ? 16.482 -0.454 2.025 1.00 98.25 191 ALA A CA 1
ATOM 1489 C C . ALA A 1 191 ? 17.961 -0.879 2.039 1.00 98.25 191 ALA A C 1
ATOM 1491 O O . ALA A 1 191 ? 18.393 -1.603 1.144 1.00 98.25 191 ALA A O 1
ATOM 1492 N N . ALA A 1 192 ? 18.740 -0.435 3.031 1.00 98.06 192 ALA A N 1
ATOM 1493 C CA . ALA A 1 192 ? 20.177 -0.699 3.075 1.00 98.06 192 ALA A CA 1
ATOM 1494 C C . ALA A 1 192 ? 20.540 -2.047 3.714 1.00 98.06 192 ALA A C 1
ATOM 1496 O O . ALA A 1 192 ? 21.570 -2.628 3.367 1.00 98.06 192 ALA A O 1
ATOM 1497 N N . ARG A 1 193 ? 19.753 -2.526 4.685 1.00 97.69 193 ARG A N 1
ATOM 1498 C CA . ARG A 1 193 ? 20.147 -3.653 5.548 1.00 97.69 193 ARG A CA 1
ATOM 1499 C C . ARG A 1 193 ? 19.377 -4.931 5.297 1.00 97.69 193 ARG A C 1
ATOM 1501 O O . ARG A 1 193 ? 19.876 -5.985 5.679 1.00 97.69 193 ARG A O 1
ATOM 1508 N N . GLU A 1 194 ? 18.187 -4.848 4.719 1.00 98.06 194 GLU A N 1
ATOM 1509 C CA . GLU A 1 194 ? 17.325 -6.007 4.555 1.00 98.06 194 GLU A CA 1
ATOM 1510 C C . GLU A 1 194 ? 17.484 -6.617 3.149 1.00 98.06 194 GLU A C 1
ATOM 1512 O O . GLU A 1 194 ? 17.110 -5.979 2.158 1.00 98.06 194 GLU A O 1
ATOM 1517 N N . PRO A 1 195 ? 17.992 -7.860 3.018 1.00 98.00 195 PRO A N 1
ATOM 1518 C CA . PRO A 1 195 ? 18.173 -8.499 1.715 1.00 98.00 195 PRO A CA 1
ATOM 1519 C C . PRO A 1 195 ? 16.902 -8.573 0.867 1.00 98.00 195 PRO A C 1
ATOM 1521 O O . PRO A 1 195 ? 16.993 -8.474 -0.361 1.00 98.00 195 PRO A O 1
ATOM 1524 N N . ILE A 1 196 ? 15.718 -8.717 1.485 1.00 98.19 196 ILE A N 1
ATOM 1525 C CA . ILE A 1 196 ? 14.472 -8.741 0.710 1.00 98.19 196 ILE A CA 1
ATOM 1526 C C . ILE A 1 196 ? 14.219 -7.405 -0.004 1.00 98.19 196 ILE A C 1
ATOM 1528 O O . ILE A 1 196 ? 13.736 -7.426 -1.132 1.00 98.19 196 ILE A O 1
ATOM 1532 N N . ALA A 1 197 ? 14.613 -6.259 0.562 1.00 98.38 197 ALA A N 1
ATOM 1533 C CA . ALA A 1 197 ? 14.427 -4.957 -0.082 1.00 98.38 197 ALA A CA 1
ATOM 1534 C C . ALA A 1 197 ? 15.228 -4.852 -1.393 1.00 98.38 197 ALA A C 1
ATOM 1536 O O . ALA A 1 197 ? 14.676 -4.486 -2.433 1.00 98.38 197 ALA A O 1
ATOM 1537 N N . ALA A 1 198 ? 16.503 -5.255 -1.373 1.00 97.81 198 ALA A N 1
ATOM 1538 C CA . ALA A 1 198 ? 17.337 -5.301 -2.574 1.00 97.81 198 ALA A CA 1
ATOM 1539 C C . ALA A 1 198 ? 16.774 -6.281 -3.618 1.00 97.81 198 ALA A C 1
ATOM 1541 O O . ALA A 1 198 ? 16.645 -5.934 -4.792 1.00 97.81 198 ALA A O 1
ATOM 1542 N N . ALA A 1 199 ? 16.353 -7.473 -3.185 1.00 98.44 199 ALA A N 1
ATOM 1543 C CA . ALA A 1 199 ? 15.798 -8.486 -4.079 1.00 98.44 199 ALA A CA 1
ATOM 1544 C C . ALA A 1 199 ? 14.491 -8.035 -4.760 1.00 98.44 199 ALA A C 1
ATOM 1546 O O . ALA A 1 199 ? 14.263 -8.356 -5.929 1.00 98.44 199 ALA A O 1
ATOM 1547 N N . LEU A 1 200 ? 13.648 -7.268 -4.061 1.00 98.38 200 LEU A N 1
ATOM 1548 C CA . LEU A 1 200 ? 12.442 -6.658 -4.625 1.00 98.38 200 LEU A CA 1
ATOM 1549 C C . LEU A 1 200 ? 12.778 -5.618 -5.701 1.00 98.38 200 LEU A C 1
ATOM 1551 O O . LEU A 1 200 ? 12.206 -5.656 -6.794 1.00 98.38 200 LEU A O 1
ATOM 1555 N N . ILE A 1 201 ? 13.727 -4.721 -5.418 1.00 98.25 201 ILE A N 1
ATOM 1556 C CA . ILE A 1 201 ? 14.171 -3.683 -6.361 1.00 98.25 201 ILE A CA 1
ATOM 1557 C C . ILE A 1 201 ? 14.770 -4.318 -7.619 1.00 98.25 201 ILE A C 1
ATOM 1559 O O . ILE A 1 201 ? 14.404 -3.947 -8.738 1.00 98.25 201 ILE A O 1
ATOM 1563 N N . ASP A 1 202 ? 15.650 -5.303 -7.451 1.00 98.00 202 ASP A N 1
ATOM 1564 C CA . ASP A 1 202 ? 16.297 -5.993 -8.566 1.00 98.00 202 ASP A CA 1
ATOM 1565 C C . ASP A 1 202 ? 15.287 -6.766 -9.416 1.00 98.00 202 ASP A C 1
ATOM 1567 O O . ASP A 1 202 ? 15.357 -6.724 -10.646 1.00 98.00 202 ASP A O 1
ATOM 1571 N N . ARG A 1 203 ? 14.298 -7.415 -8.785 1.00 96.31 203 ARG A N 1
ATOM 1572 C CA . ARG A 1 203 ? 13.206 -8.092 -9.497 1.00 96.31 203 ARG A CA 1
ATOM 1573 C C . ARG A 1 203 ? 12.392 -7.111 -10.333 1.00 96.31 203 ARG A C 1
ATOM 1575 O O . ARG A 1 203 ? 12.181 -7.370 -11.515 1.00 96.31 203 ARG A O 1
ATOM 1582 N N . CYS A 1 204 ? 11.955 -6.005 -9.735 1.00 96.12 204 CYS A N 1
ATOM 1583 C CA . CYS A 1 204 ? 11.180 -4.974 -10.424 1.00 96.12 204 CYS A CA 1
ATOM 1584 C C . CYS A 1 204 ? 11.947 -4.438 -11.644 1.00 96.12 204 CYS A C 1
ATOM 1586 O O . CYS A 1 204 ? 11.431 -4.424 -12.762 1.00 96.12 204 CYS A O 1
ATOM 1588 N N . ARG A 1 205 ? 13.232 -4.102 -11.469 1.00 95.88 205 ARG A N 1
ATOM 1589 C CA . ARG A 1 205 ? 14.101 -3.642 -12.565 1.00 95.88 205 ARG A CA 1
ATOM 1590 C C . ARG A 1 205 ? 14.272 -4.689 -13.663 1.00 95.88 205 ARG A C 1
ATOM 1592 O O . ARG A 1 205 ? 14.189 -4.337 -14.839 1.00 95.88 205 ARG A O 1
ATOM 1599 N N . ALA A 1 206 ? 14.515 -5.948 -13.302 1.00 96.19 206 ALA A N 1
ATOM 1600 C CA . ALA A 1 206 ? 14.711 -7.030 -14.263 1.00 96.19 206 ALA A CA 1
ATOM 1601 C C . ALA A 1 206 ? 13.451 -7.282 -15.102 1.00 96.19 206 ALA A C 1
ATOM 1603 O O . ALA A 1 206 ? 13.539 -7.408 -16.323 1.00 96.19 206 ALA A O 1
ATOM 1604 N N . ASP A 1 207 ? 12.280 -7.299 -14.467 1.00 95.50 207 ASP A N 1
ATOM 1605 C CA . ASP A 1 207 ? 11.009 -7.512 -15.154 1.00 95.50 207 ASP A CA 1
ATOM 1606 C C . ASP A 1 207 ? 10.656 -6.332 -16.076 1.00 95.50 207 ASP A C 1
ATOM 1608 O O . ASP A 1 207 ? 10.268 -6.540 -17.226 1.00 95.50 207 ASP A O 1
ATOM 1612 N N . LEU A 1 208 ? 10.860 -5.088 -15.622 1.00 92.88 208 LEU A N 1
ATOM 1613 C CA . LEU A 1 208 ? 10.674 -3.893 -16.454 1.00 92.88 208 LEU A CA 1
ATOM 1614 C C . LEU A 1 208 ? 11.644 -3.868 -17.643 1.00 92.88 208 LEU A C 1
ATOM 1616 O O . LEU A 1 208 ? 11.265 -3.463 -18.744 1.00 92.88 208 LEU A O 1
ATOM 1620 N N . ALA A 1 209 ? 12.890 -4.309 -17.451 1.00 94.81 209 ALA A N 1
ATOM 1621 C CA . ALA A 1 209 ? 13.857 -4.442 -18.536 1.00 94.81 209 ALA A CA 1
ATOM 1622 C C . ALA A 1 209 ? 13.419 -5.510 -19.551 1.00 94.81 209 ALA A C 1
ATOM 1624 O O . ALA A 1 209 ? 13.484 -5.262 -20.756 1.00 94.81 209 ALA A O 1
ATOM 1625 N N . ALA A 1 210 ? 12.915 -6.655 -19.079 1.00 94.44 210 ALA A N 1
ATOM 1626 C CA . ALA A 1 210 ? 12.360 -7.697 -19.939 1.00 94.44 210 ALA A CA 1
ATOM 1627 C C . ALA A 1 210 ? 11.160 -7.180 -20.745 1.00 94.44 210 ALA A C 1
ATOM 1629 O O . ALA A 1 210 ? 11.115 -7.383 -21.956 1.00 94.44 210 ALA A O 1
ATOM 1630 N N . ALA A 1 211 ? 10.243 -6.444 -20.109 1.00 92.69 211 ALA A N 1
ATOM 1631 C CA . ALA A 1 211 ? 9.093 -5.834 -20.773 1.00 92.69 211 ALA A CA 1
ATOM 1632 C C . ALA A 1 211 ? 9.509 -4.839 -21.866 1.00 92.69 211 ALA A C 1
ATOM 1634 O O . ALA A 1 211 ? 9.007 -4.908 -22.985 1.00 92.69 211 ALA A O 1
ATOM 1635 N N . ARG A 1 212 ? 10.473 -3.955 -21.579 1.00 92.81 212 ARG A N 1
ATOM 1636 C CA . ARG A 1 212 ? 10.996 -2.973 -22.548 1.00 92.81 212 ARG A CA 1
ATOM 1637 C C . ARG A 1 212 ? 11.737 -3.611 -23.723 1.00 92.81 212 ARG A C 1
ATOM 1639 O O . ARG A 1 212 ? 11.823 -2.996 -24.781 1.00 92.81 212 ARG A O 1
ATOM 1646 N N . ALA A 1 213 ? 12.279 -4.814 -23.546 1.00 94.19 213 ALA A N 1
ATOM 1647 C CA . ALA A 1 213 ? 12.947 -5.559 -24.608 1.00 94.19 213 ALA A CA 1
ATOM 1648 C C . ALA A 1 213 ? 11.965 -6.268 -25.562 1.00 94.19 213 ALA A C 1
ATOM 1650 O O . ALA A 1 213 ? 12.386 -6.759 -26.612 1.00 94.19 213 ALA A O 1
ATOM 1651 N N . VAL A 1 214 ? 10.670 -6.338 -25.227 1.00 94.44 214 VAL A N 1
ATOM 1652 C CA . VAL A 1 214 ? 9.659 -6.943 -26.102 1.00 94.44 214 VAL A CA 1
ATOM 1653 C C . VAL A 1 214 ? 9.364 -6.009 -27.270 1.00 94.44 214 VAL A C 1
ATOM 1655 O O . VAL A 1 214 ? 8.839 -4.912 -27.096 1.00 94.44 214 VAL A O 1
ATOM 1658 N N . ALA A 1 215 ? 9.655 -6.474 -28.484 1.00 94.12 215 ALA A N 1
ATOM 1659 C CA . ALA A 1 215 ? 9.233 -5.781 -29.692 1.00 94.12 215 ALA A CA 1
ATOM 1660 C C . ALA A 1 215 ? 7.699 -5.831 -29.832 1.00 94.12 215 ALA A C 1
ATOM 1662 O O . ALA A 1 215 ? 7.089 -6.871 -29.548 1.00 94.12 215 ALA A O 1
ATOM 1663 N N . PRO A 1 216 ? 7.059 -4.744 -30.295 1.00 94.62 216 PRO A N 1
ATOM 1664 C CA . PRO A 1 216 ? 5.628 -4.759 -30.545 1.00 94.62 216 PRO A CA 1
ATOM 1665 C C . PRO A 1 216 ? 5.295 -5.792 -31.629 1.00 94.62 216 PRO A C 1
ATOM 1667 O O . PRO A 1 216 ? 5.956 -5.872 -32.664 1.00 94.62 216 PRO A O 1
ATOM 1670 N N . ALA A 1 217 ? 4.239 -6.574 -31.405 1.00 95.25 217 ALA A N 1
ATOM 1671 C CA . ALA A 1 217 ? 3.668 -7.460 -32.418 1.00 95.25 217 ALA A CA 1
ATOM 1672 C C . ALA A 1 217 ? 3.015 -6.659 -33.561 1.00 95.25 217 ALA A C 1
ATOM 1674 O O . ALA A 1 217 ? 2.909 -7.148 -34.683 1.00 95.25 217 ALA A O 1
ATOM 1675 N N . TYR A 1 218 ? 2.584 -5.433 -33.260 1.00 95.44 218 TYR A N 1
ATOM 1676 C CA . TYR A 1 218 ? 2.089 -4.437 -34.203 1.00 95.44 218 TYR A CA 1
ATOM 1677 C C . TYR A 1 218 ? 2.361 -3.040 -33.641 1.00 95.44 218 TYR A C 1
ATOM 1679 O O . TYR A 1 218 ? 2.184 -2.832 -32.442 1.00 95.44 218 TYR A O 1
ATOM 1687 N N . ALA A 1 219 ? 2.745 -2.084 -34.485 1.00 96.06 219 ALA A N 1
ATOM 1688 C CA . ALA A 1 219 ? 2.831 -0.675 -34.112 1.00 96.06 219 ALA A CA 1
ATOM 1689 C C . ALA A 1 219 ? 2.515 0.227 -35.314 1.00 96.06 219 ALA A C 1
ATOM 1691 O O . ALA A 1 219 ? 2.993 -0.029 -36.419 1.00 96.06 219 ALA A O 1
ATOM 1692 N N . ASP A 1 220 ? 1.739 1.283 -35.079 1.00 95.94 220 ASP A N 1
ATOM 1693 C CA . ASP A 1 220 ? 1.516 2.399 -36.000 1.00 95.94 220 ASP A CA 1
ATOM 1694 C C . ASP A 1 220 ? 1.616 3.748 -35.258 1.00 95.94 220 ASP A C 1
ATOM 1696 O O . ASP A 1 220 ? 2.072 3.812 -34.117 1.00 95.94 220 ASP A O 1
ATOM 1700 N N . GLU A 1 221 ? 1.212 4.844 -35.904 1.00 95.31 221 GLU A N 1
ATOM 1701 C CA . GLU A 1 221 ? 1.270 6.198 -35.330 1.00 95.31 221 GLU A CA 1
ATOM 1702 C C . GLU A 1 221 ? 0.345 6.417 -34.117 1.00 95.31 221 GLU A C 1
ATOM 1704 O O . GLU A 1 221 ? 0.491 7.411 -33.405 1.00 95.31 221 GLU A O 1
ATOM 1709 N N . ARG A 1 222 ? -0.631 5.533 -33.880 1.00 95.44 222 ARG A N 1
ATOM 1710 C CA . ARG A 1 222 ? -1.680 5.693 -32.859 1.00 95.44 222 ARG A CA 1
ATOM 1711 C C . ARG A 1 222 ? -1.632 4.622 -31.781 1.00 95.44 222 ARG A C 1
ATOM 1713 O O . ARG A 1 222 ? -2.092 4.883 -30.670 1.00 95.44 222 ARG A O 1
ATOM 1720 N N . CYS A 1 223 ? -1.141 3.422 -32.083 1.00 94.75 223 CYS A N 1
ATOM 1721 C CA . CYS A 1 223 ? -1.093 2.341 -31.107 1.00 94.75 223 CYS A CA 1
ATOM 1722 C C . CYS A 1 223 ? 0.072 1.371 -31.312 1.00 94.75 223 CYS A C 1
ATOM 1724 O O . CYS A 1 223 ? 0.645 1.238 -32.391 1.00 94.75 223 CYS A O 1
ATOM 1726 N N . ALA A 1 224 ? 0.380 0.645 -30.239 1.00 94.19 224 ALA A N 1
ATOM 1727 C CA . ALA A 1 224 ? 1.263 -0.506 -30.258 1.00 94.19 224 ALA A CA 1
ATOM 1728 C C . ALA A 1 224 ? 0.604 -1.666 -29.502 1.00 94.19 224 ALA A C 1
ATOM 1730 O O . ALA A 1 224 ? 0.012 -1.474 -28.439 1.00 94.19 224 ALA A O 1
ATOM 1731 N N . LEU A 1 225 ? 0.710 -2.870 -30.057 1.00 93.44 225 LEU A N 1
ATOM 1732 C CA . LEU A 1 225 ? 0.272 -4.119 -29.449 1.00 93.44 225 LEU A CA 1
ATOM 1733 C C . LEU A 1 225 ? 1.505 -4.925 -29.052 1.00 93.44 225 LEU A C 1
ATOM 1735 O O . LEU A 1 225 ? 2.333 -5.257 -29.900 1.00 93.44 225 LEU A O 1
ATOM 1739 N N . TYR A 1 226 ? 1.587 -5.310 -27.784 1.00 93.31 226 TYR A N 1
ATOM 1740 C CA . TYR A 1 226 ? 2.648 -6.166 -27.262 1.00 93.31 226 TYR A CA 1
ATOM 1741 C C . TYR A 1 226 ? 2.074 -7.537 -26.920 1.00 93.31 226 TYR A C 1
ATOM 1743 O O . TYR A 1 226 ? 1.002 -7.640 -26.326 1.00 93.31 226 TYR A O 1
ATOM 1751 N N . ARG A 1 227 ? 2.796 -8.602 -27.284 1.00 93.00 227 ARG A N 1
ATOM 1752 C CA . ARG A 1 227 ? 2.464 -9.970 -26.876 1.00 93.00 227 ARG A CA 1
ATOM 1753 C C . ARG A 1 227 ? 3.540 -10.471 -25.926 1.00 93.00 227 ARG A C 1
ATOM 1755 O O . ARG A 1 227 ? 4.626 -10.840 -26.367 1.00 93.00 227 ARG A O 1
ATOM 1762 N N . LEU A 1 228 ? 3.231 -10.467 -24.636 1.00 91.88 228 LEU A N 1
ATOM 1763 C CA . LEU A 1 228 ? 4.134 -10.967 -23.604 1.00 91.88 228 LEU A CA 1
ATOM 1764 C C . LEU A 1 228 ? 4.100 -12.508 -23.552 1.00 91.88 228 LEU A C 1
ATOM 1766 O O . LEU A 1 228 ? 3.076 -13.104 -23.902 1.00 91.88 228 LEU A O 1
ATOM 1770 N N . PRO A 1 229 ? 5.201 -13.173 -23.159 1.00 89.94 229 PRO A N 1
ATOM 1771 C CA . PRO A 1 229 ? 5.194 -14.617 -22.931 1.00 89.94 229 PRO A CA 1
ATOM 1772 C C . PRO A 1 229 ? 4.348 -14.976 -21.703 1.00 89.94 229 PRO A C 1
ATOM 1774 O O . PRO A 1 229 ? 4.180 -14.156 -20.805 1.00 89.94 229 PRO A O 1
ATOM 1777 N N . ASP A 1 230 ? 3.884 -16.224 -21.615 1.00 88.38 230 ASP A N 1
ATOM 1778 C CA . ASP A 1 230 ? 3.282 -16.751 -20.383 1.00 88.38 230 ASP A CA 1
ATOM 1779 C C . ASP A 1 230 ? 4.380 -17.079 -19.356 1.00 88.38 230 ASP A C 1
ATOM 1781 O O . ASP A 1 230 ? 4.792 -18.224 -19.176 1.00 88.38 230 ASP A O 1
ATOM 1785 N N . ALA A 1 231 ? 4.935 -16.031 -18.751 1.00 86.94 231 ALA A N 1
ATOM 1786 C CA . ALA A 1 231 ? 5.986 -16.105 -17.747 1.00 86.94 231 ALA A CA 1
ATOM 1787 C C . ALA A 1 231 ? 5.600 -15.267 -16.517 1.00 86.94 231 ALA A C 1
ATOM 1789 O O . ALA A 1 231 ? 4.935 -14.241 -16.675 1.00 86.94 231 ALA A O 1
ATOM 1790 N N . PRO A 1 232 ? 6.067 -15.618 -15.302 1.00 84.94 232 PRO A N 1
ATOM 1791 C CA . PRO A 1 232 ? 5.695 -14.892 -14.084 1.00 84.94 232 PRO A CA 1
ATOM 1792 C C . PRO A 1 232 ? 5.931 -13.375 -14.163 1.00 84.94 232 PRO A C 1
ATOM 1794 O O . PRO A 1 232 ? 5.076 -12.593 -13.768 1.00 84.94 232 PRO A O 1
ATOM 1797 N N . TRP A 1 233 ? 7.055 -12.936 -14.746 1.00 89.88 233 TRP A N 1
ATOM 1798 C CA . TRP A 1 233 ? 7.353 -11.507 -14.917 1.00 89.88 233 TRP A CA 1
ATOM 1799 C C . TRP A 1 233 ? 6.341 -10.784 -15.814 1.00 89.88 233 TRP A C 1
ATOM 1801 O O . TRP A 1 233 ? 5.977 -9.646 -15.540 1.00 89.88 233 TRP A O 1
ATOM 1811 N N . ALA A 1 234 ? 5.844 -11.451 -16.857 1.00 89.50 234 ALA A N 1
ATOM 1812 C CA . ALA A 1 234 ? 4.865 -10.883 -17.772 1.00 89.50 234 ALA A CA 1
ATOM 1813 C C . ALA A 1 234 ? 3.490 -10.754 -17.111 1.00 89.50 234 ALA A C 1
ATOM 1815 O O . ALA A 1 234 ? 2.812 -9.748 -17.310 1.00 89.50 234 ALA A O 1
ATOM 1816 N N . ARG A 1 235 ? 3.104 -11.733 -16.280 1.00 88.06 235 ARG A N 1
ATOM 1817 C CA . ARG A 1 235 ? 1.860 -11.679 -15.497 1.00 88.06 235 ARG A CA 1
ATOM 1818 C C . ARG A 1 235 ? 1.867 -10.546 -14.479 1.00 88.06 235 ARG A C 1
ATOM 1820 O O . ARG A 1 235 ? 0.814 -9.970 -14.239 1.00 88.06 235 ARG A O 1
ATOM 1827 N N . ARG A 1 236 ? 3.025 -10.206 -13.904 1.00 89.56 236 ARG A N 1
ATOM 1828 C CA . ARG A 1 236 ? 3.172 -9.036 -13.024 1.00 89.56 236 ARG A CA 1
ATOM 1829 C C . ARG A 1 236 ? 3.074 -7.725 -13.801 1.00 89.56 236 ARG A C 1
ATOM 1831 O O . ARG A 1 236 ? 2.238 -6.892 -13.474 1.00 89.56 236 ARG A O 1
ATOM 1838 N N . ILE A 1 237 ? 3.850 -7.582 -14.878 1.00 88.69 237 ILE A N 1
ATOM 1839 C CA . ILE A 1 237 ? 3.845 -6.389 -15.747 1.00 88.69 237 ILE A CA 1
ATOM 1840 C C . ILE A 1 237 ? 2.468 -6.115 -16.362 1.00 88.69 237 ILE A C 1
ATOM 1842 O O . ILE A 1 237 ? 2.076 -4.968 -16.512 1.00 88.69 237 ILE A O 1
ATOM 1846 N N . ALA A 1 238 ? 1.693 -7.143 -16.703 1.00 84.94 238 ALA A N 1
ATOM 1847 C CA . ALA A 1 238 ? 0.347 -6.949 -17.244 1.00 84.94 238 ALA A CA 1
ATOM 1848 C C . ALA A 1 238 ? -0.640 -6.311 -16.242 1.00 84.94 238 ALA A C 1
ATOM 1850 O O . ALA A 1 238 ? -1.769 -5.992 -16.616 1.00 84.94 238 ALA A O 1
ATOM 1851 N N . GLN A 1 239 ? -0.248 -6.179 -14.973 1.00 79.38 239 GLN A N 1
ATOM 1852 C CA . GLN A 1 239 ? -1.070 -5.629 -13.899 1.00 79.38 239 GLN A CA 1
ATOM 1853 C C . GLN A 1 239 ? -0.564 -4.279 -13.378 1.00 79.38 239 GLN A C 1
ATOM 1855 O O . GLN A 1 239 ? -1.280 -3.676 -12.580 1.00 79.38 239 GLN A O 1
ATOM 1860 N N . THR A 1 240 ? 0.623 -3.834 -13.811 1.00 73.31 240 THR A N 1
ATOM 1861 C CA . THR A 1 240 ? 1.204 -2.529 -13.454 1.00 73.31 240 THR A CA 1
ATOM 1862 C C . THR A 1 240 ? 0.570 -1.382 -14.213 1.00 73.31 240 THR A C 1
ATOM 1864 O O . THR A 1 240 ? 0.330 -1.565 -15.429 1.00 73.31 240 THR A O 1
#

Radius of gyration: 18.4 Å; chains: 1; bounding box: 44×37×59 Å

pLDDT: mean 96.53, std 3.56, range [73.31, 98.94]

Folds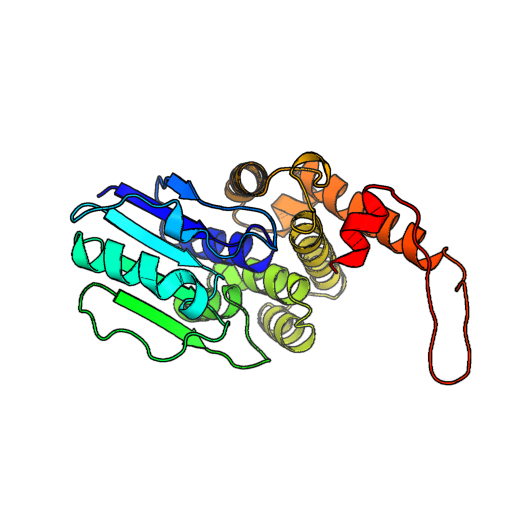eek 3Di:
DAEAEEAELFLQRLLLVLLCCVVPPDDHHYFYAFNPPQQRLQVDDAAQVYEYEHFAHALCSNVVSVVVRVVRNYQYEYFAQDDHPDDDPGPSYHYQYHVDPLDGSNVSSCVVSVNPLLLSVLLQCLLVVNVVSSVVSCVVVVDDPVSSVLSNLLSVLSRLQSQFPDCVLHPHTSVVVSVLVSVDSHVVCCCPPPPVSVVSSVLSVVLVVVVVPFDFPDDDPPDTHTDDDPDSSVSSVVVD

Secondary structure (DSSP, 8-state):
-EEEEEEESSHHHHHHHHHHHHHS---EEEEEE-TT---GGGG----TTEEEEEESS-HHHHHHHHHHHHHTT-EEEEEE-S---SPP--TTEEEEE---TT--HHHHHHHHTTTTTHHHHHHHHHHTT-HHHHHHHHHHTT--HHHHHHHHHHHHHHHHHT--SSGGGSSS-HHHHHHHHTT-SSHHHHHHH-HHHHHHHHHHHHHHHHHHTPPPSEE-SS-EE----SSHHHHHHTT-